Protein AF-A0A9W7DSR2-F1 (afdb_monomer)

Radius of gyration: 30.85 Å; Cα contacts (8 Å, |Δi|>4): 247; chains: 1; bounding box: 68×46×96 Å

Mean predicted aligned error: 13.19 Å

pLDDT: mean 77.99, std 15.64, range [21.14, 94.5]

Secondary structure (DSSP, 8-state):
--HHHHHHHHHHHS--HHHHHHHHHHHHHHHHHS-TTGGGHHHHTT----SSPPPHHHHHHHHHHHHHHHHHHHHHHHHHHHHHHTT----HHHHHHHH---HHHHHHHHHHHHHHHHHHHHHHHHHHHHHHHHH---BTTB-HHHHHHHHHHHHHHHHHH--GGG---HHHHHHHHHHHHHHH--TT-SSPPPHHHHHHHHHHHHHHHT--HHHHSS---HHHHHHHHT--HHHHHHHHHHHHHHH----TT--B--SSS-B-S----TTSPPHHHIIIIIIIHHHHHHHHHHTS-HHHHHHHHHHHTTTSSPP----

Nearest PDB structures (foldseek):
  4xln-assembly1_F  TM=7.124E-01  e=2.645E-08  Thermus aquaticus
  5tjg-assembly1_F  TM=6.411E-01  e=1.272E-08  Thermus aquaticus
  6cuu-assembly1_F  TM=6.855E-01  e=4.581E-08  Thermus thermophilus HB27
  5x22-assembly1_F  TM=7.062E-01  e=6.028E-08  Thermus thermophilus HB27
  4mq9-assembly1_F  TM=6.188E-01  e=1.394E-08  Thermus thermophilus HB8

Structure (mmCIF, N/CA/C/O backbone):
data_AF-A0A9W7DSR2-F1
#
_entry.id   AF-A0A9W7DSR2-F1
#
loop_
_atom_site.group_PDB
_atom_site.id
_atom_site.type_symbol
_atom_site.label_atom_id
_atom_site.label_alt_id
_atom_site.label_comp_id
_atom_site.label_asym_id
_atom_site.label_entity_id
_atom_site.label_seq_id
_atom_site.pdbx_PDB_ins_code
_atom_site.Cartn_x
_atom_site.Cartn_y
_atom_site.Cartn_z
_atom_site.occupancy
_atom_site.B_iso_or_equiv
_atom_site.auth_seq_id
_atom_site.auth_comp_id
_atom_site.auth_asym_id
_atom_site.auth_atom_id
_atom_site.pdbx_PDB_model_num
ATOM 1 N N . MET A 1 1 ? -6.570 22.956 9.444 1.00 29.86 1 MET A N 1
ATOM 2 C CA . MET A 1 1 ? -6.515 21.916 8.397 1.00 29.86 1 MET A CA 1
ATOM 3 C C . MET A 1 1 ? -7.384 20.770 8.861 1.00 29.86 1 MET A C 1
ATOM 5 O O . MET A 1 1 ? -7.188 20.285 9.969 1.00 29.86 1 MET A O 1
ATOM 9 N N . ASP A 1 2 ? -8.422 20.472 8.092 1.00 24.14 2 ASP A N 1
ATOM 10 C CA . ASP A 1 2 ? -9.523 19.607 8.500 1.00 24.14 2 ASP A CA 1
ATOM 11 C C . ASP A 1 2 ? -9.077 18.136 8.533 1.00 24.14 2 ASP A C 1
ATOM 13 O O . ASP A 1 2 ? -8.679 17.565 7.518 1.00 24.14 2 ASP A O 1
ATOM 17 N N . VAL A 1 3 ? -9.107 17.525 9.719 1.00 26.64 3 VAL A N 1
ATOM 18 C CA . VAL A 1 3 ? -8.660 16.138 9.955 1.00 26.64 3 VAL A CA 1
ATOM 19 C C . VAL A 1 3 ? -9.565 15.135 9.215 1.00 26.64 3 VAL A C 1
ATOM 21 O O . VAL A 1 3 ? -9.170 13.992 8.991 1.00 26.64 3 VAL A O 1
ATOM 24 N N . GLY A 1 4 ? -10.763 15.566 8.795 1.00 21.39 4 GLY A N 1
ATOM 25 C CA . GLY A 1 4 ? -11.693 14.776 7.986 1.00 21.39 4 GLY A CA 1
ATOM 26 C C . GLY A 1 4 ? -11.176 14.454 6.580 1.00 21.39 4 GLY A C 1
ATOM 27 O O . GLY A 1 4 ? -11.315 13.317 6.140 1.00 21.39 4 GLY A O 1
ATOM 28 N N . GLY A 1 5 ? -10.491 15.392 5.915 1.00 21.14 5 GLY A N 1
ATOM 29 C CA . GLY A 1 5 ? -9.991 15.188 4.546 1.00 21.14 5 GLY A CA 1
ATOM 30 C C . GLY A 1 5 ? -8.847 14.173 4.448 1.00 21.14 5 GLY A C 1
ATOM 31 O O . GLY A 1 5 ? -8.714 13.472 3.450 1.00 21.14 5 GLY A O 1
ATOM 32 N N . ILE A 1 6 ? -8.053 14.028 5.514 1.00 26.78 6 ILE A N 1
ATOM 33 C CA . ILE A 1 6 ? -6.960 13.043 5.586 1.00 26.78 6 ILE A CA 1
ATOM 34 C C . ILE A 1 6 ? -7.515 11.611 5.709 1.00 26.78 6 ILE A C 1
ATOM 36 O O . ILE A 1 6 ? -6.919 10.670 5.187 1.00 26.78 6 ILE A O 1
ATOM 40 N N . LEU A 1 7 ? -8.672 11.436 6.360 1.00 26.80 7 LEU A N 1
ATOM 41 C CA . LEU A 1 7 ? -9.332 10.134 6.517 1.00 26.80 7 LEU A CA 1
ATOM 42 C C . LEU A 1 7 ? -9.994 9.646 5.217 1.00 26.80 7 LEU A C 1
ATOM 44 O O . LEU A 1 7 ? -9.928 8.452 4.931 1.00 26.80 7 LEU A O 1
ATOM 48 N N . ASP A 1 8 ? -10.557 10.548 4.408 1.00 25.48 8 ASP A N 1
ATOM 49 C CA . ASP A 1 8 ? -11.157 10.189 3.112 1.00 25.48 8 ASP A CA 1
ATOM 50 C C . ASP A 1 8 ? -10.103 9.869 2.040 1.00 25.48 8 ASP A C 1
ATOM 52 O O . ASP A 1 8 ? -10.292 8.951 1.240 1.00 25.48 8 ASP A O 1
ATOM 56 N N . ILE A 1 9 ? -8.943 10.536 2.069 1.00 27.03 9 ILE A N 1
ATOM 57 C CA . ILE A 1 9 ? -7.810 10.188 1.195 1.00 27.03 9 ILE A CA 1
ATOM 58 C C . ILE A 1 9 ? -7.202 8.839 1.619 1.00 27.03 9 ILE A C 1
ATOM 60 O O . ILE A 1 9 ? -6.877 8.016 0.765 1.00 27.03 9 ILE A O 1
ATOM 64 N N . ALA A 1 10 ? -7.115 8.551 2.923 1.00 29.75 10 ALA A N 1
ATOM 65 C CA . ALA A 1 10 ? -6.603 7.270 3.416 1.00 29.75 10 ALA A CA 1
ATOM 66 C C . ALA A 1 10 ? -7.466 6.066 2.986 1.00 29.75 10 ALA A C 1
ATOM 68 O O . ALA A 1 10 ? -6.921 4.994 2.722 1.00 29.75 10 ALA A O 1
ATOM 69 N N . ASN A 1 11 ? -8.786 6.244 2.857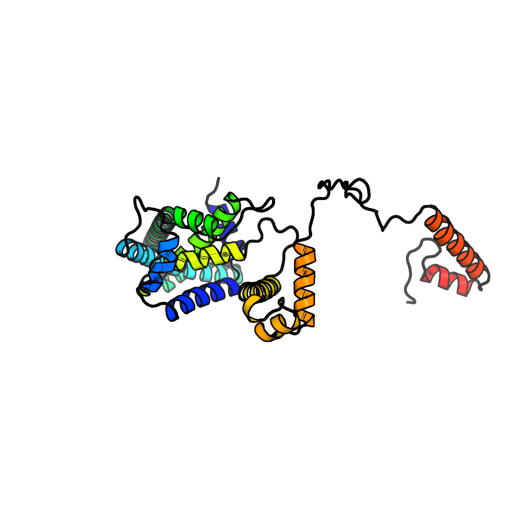 1.00 32.75 11 ASN A N 1
ATOM 70 C CA . ASN A 1 11 ? -9.685 5.192 2.379 1.00 32.75 11 ASN A CA 1
ATOM 71 C C . ASN A 1 11 ? -9.551 4.916 0.874 1.00 32.75 11 ASN A C 1
ATOM 73 O O . ASN A 1 11 ? -9.846 3.808 0.445 1.00 32.75 11 ASN A O 1
ATOM 77 N N . ASN A 1 12 ? -9.089 5.872 0.065 1.00 33.69 12 ASN A N 1
ATOM 78 C CA . ASN A 1 12 ? -9.075 5.717 -1.395 1.00 33.69 12 ASN A CA 1
ATOM 79 C C . ASN A 1 12 ? -7.717 5.260 -1.962 1.00 33.69 12 ASN A C 1
ATOM 81 O O . ASN A 1 12 ? -7.630 4.826 -3.107 1.00 33.69 12 ASN A O 1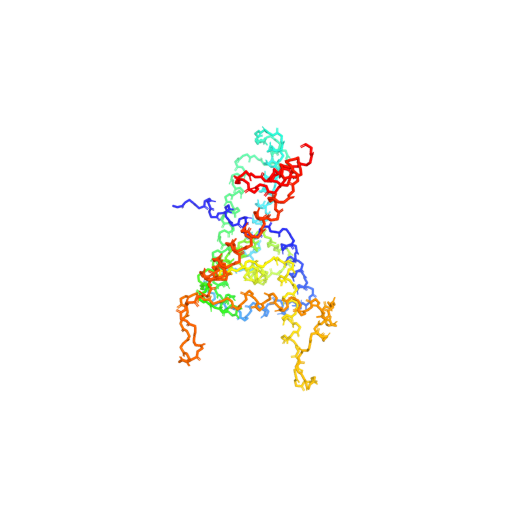
ATOM 85 N N . VAL A 1 13 ? -6.640 5.333 -1.172 1.00 38.00 13 VAL A N 1
ATOM 86 C CA . VAL A 1 13 ? -5.287 5.031 -1.673 1.00 38.00 13 VAL A CA 1
ATOM 87 C C . VAL A 1 13 ? -4.924 3.539 -1.538 1.00 38.00 13 VAL A C 1
ATOM 89 O O . VAL A 1 13 ? -4.136 3.053 -2.345 1.00 38.00 13 VAL A O 1
ATOM 92 N N . TYR A 1 14 ? -5.549 2.769 -0.628 1.00 47.97 14 TYR A N 1
ATOM 93 C CA . TYR A 1 14 ? -5.296 1.317 -0.477 1.00 47.97 14 TYR A CA 1
ATOM 94 C C . TYR A 1 14 ? -6.506 0.468 -0.028 1.00 47.97 14 TYR A C 1
ATOM 96 O O . TYR A 1 14 ? -6.328 -0.557 0.630 1.00 47.97 14 TYR A O 1
ATOM 104 N N . ALA A 1 15 ? -7.730 0.829 -0.420 1.00 49.47 15 ALA A N 1
ATOM 105 C CA . ALA A 1 15 ? -8.912 -0.030 -0.257 1.00 49.47 15 ALA A CA 1
ATOM 106 C C . ALA A 1 15 ? -9.120 -0.977 -1.453 1.00 49.47 15 ALA A C 1
ATOM 108 O O . ALA A 1 15 ? -10.225 -1.082 -1.974 1.00 49.47 15 ALA A O 1
ATOM 109 N N . ASP A 1 16 ? -8.066 -1.655 -1.922 1.00 56.81 16 ASP A N 1
ATOM 110 C CA . ASP A 1 16 ? -8.256 -2.793 -2.828 1.00 56.81 16 ASP A CA 1
ATOM 111 C C . ASP A 1 16 ? -8.586 -4.027 -1.966 1.00 56.81 16 ASP A C 1
ATOM 113 O O . ASP A 1 16 ? -7.697 -4.520 -1.256 1.00 56.81 16 ASP A O 1
ATOM 117 N N . PRO A 1 17 ? -9.832 -4.546 -1.998 1.00 64.94 17 PRO A N 1
ATOM 118 C CA . PRO A 1 17 ? -10.237 -5.678 -1.166 1.00 64.94 17 PRO A CA 1
ATOM 119 C C . PRO A 1 17 ? -9.369 -6.921 -1.396 1.00 64.94 17 PRO A C 1
ATOM 121 O O . PRO A 1 17 ? -9.214 -7.744 -0.495 1.00 64.94 17 PRO A O 1
ATOM 124 N N . VAL A 1 18 ? -8.765 -7.050 -2.584 1.00 63.50 18 VAL A N 1
ATOM 125 C CA . VAL A 1 18 ? -7.874 -8.162 -2.935 1.00 63.50 18 VAL A CA 1
ATOM 126 C C . VAL A 1 18 ? -6.547 -8.061 -2.186 1.00 63.50 18 VAL A C 1
ATOM 128 O O . VAL A 1 18 ? -6.032 -9.069 -1.696 1.00 63.50 18 VAL A O 1
ATOM 131 N N . VAL A 1 19 ? -5.988 -6.853 -2.066 1.00 64.56 19 VAL A N 1
ATOM 132 C CA . VAL A 1 19 ? -4.758 -6.613 -1.293 1.00 64.56 19 VAL A CA 1
ATOM 133 C C . VAL A 1 19 ? -5.028 -6.834 0.188 1.00 64.56 19 VAL A C 1
ATOM 135 O O . VAL A 1 19 ? -4.225 -7.468 0.870 1.00 64.56 19 VAL A O 1
ATOM 138 N N . GLU A 1 20 ? -6.173 -6.364 0.674 1.00 67.44 20 GLU A N 1
ATOM 139 C CA . GLU A 1 20 ? -6.574 -6.549 2.064 1.00 67.44 20 GLU A CA 1
ATOM 140 C C . GLU A 1 20 ? -6.719 -8.036 2.426 1.00 67.44 20 GLU A C 1
ATOM 142 O O . GLU A 1 20 ? -6.151 -8.487 3.425 1.00 67.44 20 GLU A O 1
ATOM 147 N N . ASP A 1 21 ? -7.405 -8.819 1.587 1.00 72.38 21 ASP A N 1
ATOM 148 C CA . ASP A 1 21 ? -7.559 -10.263 1.782 1.00 72.38 21 ASP A CA 1
ATOM 149 C C . ASP A 1 21 ? -6.211 -10.998 1.694 1.00 72.38 21 ASP A C 1
ATOM 151 O O . ASP A 1 21 ? -5.910 -11.868 2.513 1.00 72.38 21 ASP A O 1
ATOM 155 N N . LEU A 1 22 ? -5.334 -10.603 0.765 1.00 68.94 22 LEU A N 1
ATOM 156 C CA . LEU A 1 22 ? -3.984 -11.159 0.667 1.00 68.94 22 LEU A CA 1
ATOM 157 C C . LEU A 1 22 ? -3.163 -10.902 1.938 1.00 68.94 22 LEU A C 1
ATOM 159 O O . LEU A 1 22 ? -2.527 -11.825 2.451 1.00 68.94 22 LEU A O 1
ATOM 163 N N . LEU A 1 23 ? -3.163 -9.669 2.450 1.00 69.25 23 LEU A N 1
ATOM 164 C CA . LEU A 1 23 ? -2.426 -9.305 3.664 1.00 69.25 23 LEU A CA 1
ATOM 165 C C . LEU A 1 23 ? -2.990 -10.016 4.892 1.00 69.25 23 LEU A C 1
ATOM 167 O O . LEU A 1 23 ? -2.225 -10.505 5.728 1.00 69.25 23 LEU A O 1
ATOM 171 N N . ARG A 1 24 ? -4.315 -10.166 4.958 1.00 71.19 24 ARG A N 1
ATOM 172 C CA . ARG A 1 24 ? -4.984 -10.951 5.994 1.00 71.19 24 ARG A CA 1
ATOM 173 C C . ARG A 1 24 ? -4.552 -12.416 5.952 1.00 71.19 24 ARG A C 1
ATOM 175 O O . ARG A 1 24 ? -4.114 -12.946 6.973 1.00 71.19 24 ARG A O 1
ATOM 182 N N . ARG A 1 25 ? -4.568 -13.048 4.774 1.00 73.06 25 ARG A N 1
ATOM 183 C CA . ARG A 1 25 ? -4.087 -14.428 4.582 1.00 73.06 25 ARG A CA 1
ATOM 184 C C . ARG A 1 25 ? -2.605 -14.576 4.920 1.00 73.06 25 ARG A C 1
ATOM 186 O O . ARG A 1 25 ? -2.220 -15.580 5.509 1.00 73.06 25 ARG A O 1
ATOM 193 N N . GLN A 1 26 ? -1.766 -13.593 4.589 1.00 68.00 26 GLN A N 1
ATOM 194 C CA . GLN A 1 26 ? -0.341 -13.610 4.942 1.00 68.00 26 GLN A CA 1
ATOM 195 C C . GLN A 1 26 ? -0.118 -13.517 6.454 1.00 68.00 26 GLN A C 1
ATOM 197 O O . GLN A 1 26 ? 0.695 -14.269 6.995 1.00 68.00 26 GLN A O 1
ATOM 202 N N . ALA A 1 27 ? -0.854 -12.644 7.146 1.00 65.25 27 ALA A N 1
ATOM 203 C CA . ALA A 1 27 ? -0.807 -12.551 8.602 1.00 65.25 27 ALA A CA 1
ATOM 204 C C . ALA A 1 27 ? -1.279 -13.861 9.264 1.00 65.25 27 ALA A C 1
ATOM 206 O O . ALA A 1 27 ? -0.649 -14.353 10.200 1.00 65.25 27 ALA A O 1
ATOM 207 N N . GLU A 1 28 ? -2.338 -14.478 8.735 1.00 69.06 28 GLU A N 1
ATOM 208 C CA . GLU A 1 28 ? -2.869 -15.758 9.221 1.00 69.06 28 GLU A CA 1
ATOM 209 C C . GLU A 1 28 ? -1.973 -16.961 8.886 1.00 69.06 28 GLU A C 1
ATOM 211 O O . GLU A 1 28 ? -1.878 -17.900 9.675 1.00 69.06 28 GLU A O 1
ATOM 216 N N . SER A 1 29 ? -1.281 -16.949 7.746 1.00 68.12 29 SER A N 1
ATOM 217 C CA . SER A 1 29 ? -0.297 -17.979 7.393 1.00 68.12 29 SER A CA 1
ATOM 218 C C . SER A 1 29 ? 0.944 -17.885 8.271 1.00 68.12 29 SER A C 1
ATOM 220 O O . SER A 1 29 ? 1.446 -18.915 8.709 1.00 68.12 29 SER A O 1
ATOM 222 N N . ARG A 1 30 ? 1.427 -16.670 8.569 1.00 62.06 30 ARG A N 1
ATOM 223 C CA . ARG A 1 30 ? 2.517 -16.482 9.537 1.00 62.06 30 ARG A CA 1
ATOM 224 C C . ARG A 1 30 ? 2.132 -17.010 10.913 1.00 62.06 30 ARG A C 1
ATOM 226 O O . ARG A 1 30 ? 2.944 -17.667 11.542 1.00 62.06 30 ARG A O 1
ATOM 233 N N . ARG A 1 31 ? 0.878 -16.837 11.337 1.00 62.12 31 ARG A N 1
ATOM 234 C CA . ARG A 1 31 ? 0.372 -17.466 12.566 1.00 62.12 31 ARG A CA 1
ATOM 235 C C . ARG A 1 31 ? 0.486 -18.994 12.546 1.00 62.12 31 ARG A C 1
ATOM 237 O O . ARG A 1 31 ? 0.840 -19.569 13.562 1.00 62.12 31 ARG A O 1
ATOM 244 N N . ARG A 1 32 ? 0.151 -19.647 11.428 1.00 60.09 32 ARG A N 1
ATOM 245 C CA . ARG A 1 32 ? 0.212 -21.118 11.319 1.00 60.09 32 ARG A CA 1
ATOM 246 C C . ARG A 1 32 ? 1.637 -21.669 11.315 1.00 60.09 32 ARG A C 1
ATOM 248 O O . ARG A 1 32 ? 1.826 -22.806 11.726 1.00 60.09 32 ARG A O 1
ATOM 255 N N . ASN A 1 33 ? 2.601 -20.879 10.848 1.00 54.88 33 ASN A N 1
ATOM 256 C CA . ASN A 1 33 ? 3.966 -21.338 10.597 1.00 54.88 33 ASN A CA 1
ATOM 257 C C . ASN A 1 33 ? 4.981 -20.930 11.681 1.00 54.88 33 ASN A C 1
ATOM 259 O O . ASN A 1 33 ? 6.130 -21.337 11.574 1.00 54.88 33 ASN A O 1
ATOM 263 N N . LEU A 1 34 ? 4.601 -20.125 12.682 1.00 53.97 34 LEU A N 1
ATOM 264 C CA . LEU A 1 34 ? 5.472 -19.744 13.802 1.00 53.97 34 LEU A CA 1
ATOM 265 C C . LEU A 1 34 ? 4.938 -20.323 15.121 1.00 53.97 34 LEU A C 1
ATOM 267 O O . LEU A 1 34 ? 3.744 -20.214 15.405 1.00 53.97 34 LEU A O 1
ATOM 271 N N . SER A 1 35 ? 5.824 -20.898 15.939 1.00 46.91 35 SER A N 1
ATOM 272 C CA . SER A 1 35 ? 5.509 -21.278 17.326 1.00 46.91 35 SER A CA 1
ATOM 273 C C . SER A 1 35 ? 5.270 -20.036 18.209 1.00 46.91 35 SER A C 1
ATOM 275 O O . SER A 1 35 ? 5.711 -18.938 17.864 1.00 46.91 35 SER A O 1
ATOM 277 N N . GLU A 1 36 ? 4.569 -20.165 19.349 1.00 44.69 36 GLU A N 1
ATOM 278 C CA . GLU A 1 36 ? 4.238 -19.030 20.247 1.00 44.69 36 GLU A CA 1
ATOM 279 C C . GLU A 1 36 ? 5.453 -18.171 20.641 1.00 44.69 36 GLU A C 1
ATOM 281 O O . GLU A 1 36 ? 5.317 -16.954 20.742 1.00 44.69 36 GLU A O 1
ATOM 286 N N . GLY A 1 37 ? 6.642 -18.770 20.781 1.00 39.34 37 GLY A N 1
ATOM 287 C CA . GLY A 1 37 ? 7.891 -18.043 21.046 1.00 39.34 37 GLY A CA 1
ATOM 288 C C . GLY A 1 37 ? 8.503 -17.364 19.813 1.00 39.34 37 GLY A C 1
ATOM 289 O O . GLY A 1 37 ? 9.120 -16.309 19.930 1.00 39.34 37 GLY A O 1
ATOM 290 N N . GLU A 1 38 ? 8.304 -17.907 18.610 1.00 38.47 38 GLU A N 1
ATOM 291 C CA . GLU A 1 38 ? 8.801 -17.311 17.362 1.00 38.47 38 GLU A CA 1
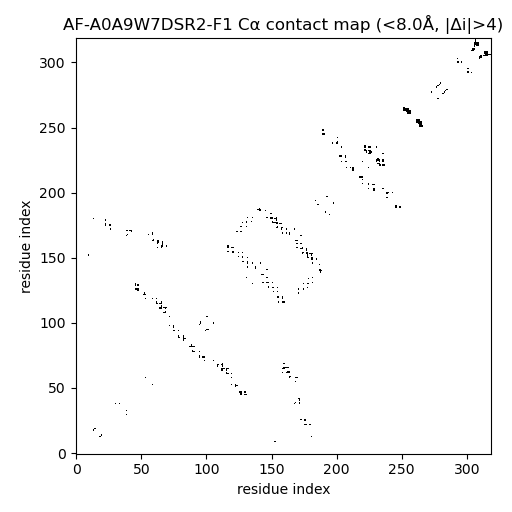ATOM 292 C C . GLU A 1 38 ? 7.898 -16.181 16.852 1.00 38.47 38 GLU A C 1
ATOM 294 O O . GLU A 1 38 ? 8.370 -15.255 16.189 1.00 38.47 38 GLU A O 1
ATOM 299 N N . LEU A 1 39 ? 6.611 -16.199 17.217 1.00 47.41 39 LEU A N 1
ATOM 300 C CA . LEU A 1 39 ? 5.655 -15.112 16.970 1.00 47.41 39 LEU A CA 1
ATOM 301 C C . LEU A 1 39 ? 6.095 -13.765 17.578 1.00 47.41 39 LEU A C 1
ATOM 303 O O . LEU A 1 39 ? 5.641 -12.705 17.131 1.00 47.41 39 LEU A O 1
ATOM 307 N N . GLU A 1 40 ? 7.012 -13.794 18.548 1.00 44.34 40 GLU A N 1
ATOM 308 C CA . GLU A 1 40 ? 7.640 -12.615 19.149 1.00 44.34 40 GLU A CA 1
ATOM 309 C C . GLU A 1 40 ? 8.950 -12.186 18.443 1.00 44.34 40 GLU A C 1
ATOM 311 O O . GLU A 1 40 ? 9.354 -11.024 18.545 1.00 44.34 40 GLU A O 1
ATOM 316 N N . LEU A 1 41 ? 9.591 -13.062 17.653 1.00 40.62 41 LEU A N 1
ATOM 317 C CA . LEU A 1 41 ? 10.958 -12.859 17.138 1.00 40.62 41 LEU A CA 1
ATOM 318 C C . LEU A 1 41 ? 11.077 -11.897 15.940 1.00 40.62 41 LEU A C 1
ATOM 320 O O . LEU A 1 41 ? 12.119 -11.263 15.778 1.00 40.62 41 LEU A O 1
ATOM 324 N N . ASP A 1 42 ? 10.035 -11.707 15.118 1.00 45.62 42 ASP A N 1
ATOM 325 C CA . ASP A 1 42 ? 10.050 -10.623 14.105 1.00 45.62 42 ASP A CA 1
ATOM 326 C C . ASP A 1 42 ? 9.700 -9.263 14.744 1.00 45.62 42 ASP A C 1
ATOM 328 O O . ASP A 1 42 ? 9.904 -8.223 14.132 1.00 45.62 42 ASP A O 1
ATOM 332 N N . GLY A 1 43 ? 9.198 -9.245 15.987 1.00 45.59 43 GLY A N 1
ATOM 333 C CA . GLY A 1 43 ? 9.003 -8.029 16.780 1.00 45.59 43 GLY A CA 1
ATOM 334 C C . GLY A 1 43 ? 10.270 -7.596 17.520 1.00 45.59 43 GLY A C 1
ATOM 335 O O . GLY A 1 43 ? 10.556 -6.400 17.568 1.00 45.59 43 GLY A O 1
ATOM 336 N N . SER A 1 44 ? 11.056 -8.552 18.032 1.00 45.38 44 SER A N 1
ATOM 337 C CA . SER A 1 44 ? 12.295 -8.289 18.784 1.00 45.38 44 SER A CA 1
ATOM 338 C C . SER A 1 44 ? 13.374 -7.597 17.943 1.00 45.38 44 SER A C 1
ATOM 340 O O . SER A 1 44 ? 14.010 -6.654 18.409 1.00 45.38 44 SER A O 1
ATOM 342 N N . LYS A 1 45 ? 13.511 -7.946 16.653 1.00 50.91 45 LYS A N 1
ATOM 343 C CA . LYS A 1 45 ? 14.400 -7.230 15.707 1.00 50.91 45 LYS A CA 1
ATOM 344 C C . LYS A 1 45 ? 14.038 -5.753 15.513 1.00 50.91 45 LYS A C 1
ATOM 346 O O . LYS A 1 45 ? 14.868 -4.967 15.059 1.00 50.91 45 LYS A O 1
ATOM 351 N N . PHE A 1 46 ? 12.800 -5.382 15.823 1.00 52.94 46 PHE A N 1
ATOM 352 C CA . PHE A 1 46 ? 12.255 -4.038 15.659 1.00 52.94 46 PHE A CA 1
ATOM 353 C C . PHE A 1 46 ? 11.851 -3.423 17.003 1.00 52.94 46 PHE A C 1
ATOM 355 O O . PHE A 1 46 ? 11.097 -2.445 17.021 1.00 52.94 46 PHE A O 1
ATOM 362 N N . GLU A 1 47 ? 12.336 -3.970 18.127 1.00 48.47 47 GLU A N 1
ATOM 363 C CA . GLU A 1 47 ? 12.066 -3.431 19.456 1.00 48.47 47 GLU A CA 1
ATOM 364 C C . GLU A 1 47 ? 12.670 -2.034 19.600 1.00 48.47 47 GLU A C 1
ATOM 366 O O . GLU A 1 47 ? 13.814 -1.818 19.996 1.00 48.47 47 GLU A O 1
ATOM 371 N N . VAL A 1 48 ? 11.847 -1.034 19.304 1.00 51.38 48 VAL A N 1
ATOM 372 C CA . VAL A 1 48 ? 12.079 0.325 19.764 1.00 51.38 48 VAL A CA 1
ATOM 373 C C . VAL A 1 48 ? 11.965 0.286 21.283 1.00 51.38 48 VAL A C 1
ATOM 375 O O . VAL A 1 48 ? 10.901 -0.041 21.805 1.00 51.38 48 VAL A O 1
ATOM 378 N N . ARG A 1 49 ? 13.055 0.603 21.989 1.00 47.66 49 ARG A N 1
ATOM 379 C CA . ARG A 1 49 ? 13.136 0.680 23.456 1.00 47.66 49 ARG A CA 1
ATOM 380 C C . ARG A 1 49 ? 11.959 1.516 23.991 1.00 47.66 49 ARG A C 1
ATOM 382 O O . ARG A 1 49 ? 11.966 2.744 23.913 1.00 47.66 49 ARG A O 1
ATOM 389 N N . ARG A 1 50 ? 10.899 0.842 24.454 1.00 53.00 50 ARG A N 1
ATOM 390 C CA . ARG A 1 50 ? 9.589 1.453 24.725 1.00 53.00 50 ARG A CA 1
ATOM 391 C C . ARG A 1 50 ? 9.639 2.257 26.022 1.00 53.00 50 ARG A C 1
ATOM 393 O O . ARG A 1 50 ? 9.593 1.680 27.102 1.00 53.00 50 ARG A O 1
ATOM 400 N N . ARG A 1 51 ? 9.644 3.589 25.950 1.00 45.75 51 ARG A N 1
ATOM 401 C CA . ARG A 1 51 ? 9.112 4.407 27.055 1.00 45.75 51 ARG A CA 1
ATOM 402 C C . ARG A 1 51 ? 7.609 4.578 26.815 1.00 45.75 51 ARG A C 1
ATOM 404 O O . ARG A 1 51 ? 7.227 5.244 25.863 1.00 45.75 51 ARG A O 1
ATOM 411 N N . GLY A 1 52 ? 6.770 3.945 27.641 1.00 58.00 52 GLY A N 1
ATOM 412 C CA . GLY A 1 52 ? 5.303 4.080 27.573 1.00 58.00 52 GLY A CA 1
ATOM 413 C C . GLY A 1 52 ? 4.574 3.133 26.604 1.00 58.00 52 GLY A C 1
ATOM 414 O O . GLY A 1 52 ? 3.506 3.480 26.100 1.00 58.00 52 GLY A O 1
AT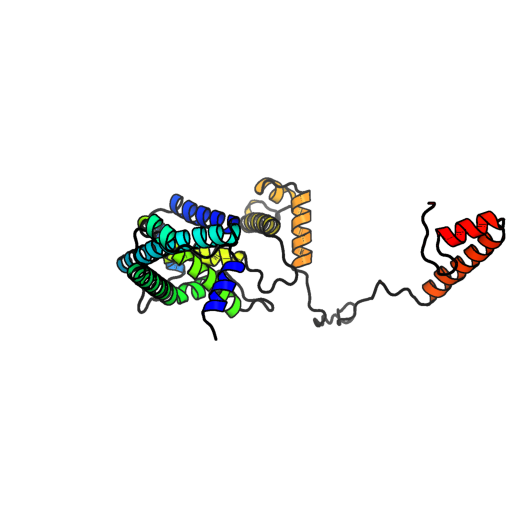OM 415 N N . GLY A 1 53 ? 5.143 1.956 26.318 1.00 64.88 53 GLY A N 1
ATOM 416 C CA . GLY A 1 53 ? 4.495 0.941 25.479 1.00 64.88 53 GLY A CA 1
ATOM 417 C C . GLY A 1 53 ? 3.190 0.414 26.086 1.00 64.88 53 GLY A C 1
ATOM 418 O O . GLY A 1 53 ? 3.086 0.271 27.300 1.00 64.88 53 GLY A O 1
ATOM 419 N N . VAL A 1 54 ? 2.208 0.115 25.233 1.00 73.62 54 VAL A N 1
ATOM 420 C CA . VAL A 1 54 ? 0.946 -0.532 25.633 1.00 73.62 54 VAL A CA 1
ATOM 421 C C . VAL A 1 54 ? 1.257 -1.938 26.165 1.00 73.62 54 VAL A C 1
ATOM 423 O O . VAL A 1 54 ? 2.019 -2.684 25.541 1.00 73.62 54 VAL A O 1
ATOM 426 N N . THR A 1 55 ? 0.714 -2.303 27.328 1.00 86.12 55 THR A N 1
ATOM 427 C CA . THR A 1 55 ? 0.819 -3.684 27.833 1.00 86.12 55 THR A CA 1
ATOM 428 C C . THR A 1 55 ? -0.080 -4.616 27.016 1.00 86.12 55 THR A C 1
ATOM 430 O O . THR A 1 55 ? -0.988 -4.158 26.327 1.00 86.12 55 THR A O 1
ATOM 433 N N . LYS A 1 56 ? 0.132 -5.937 27.085 1.00 84.62 56 LYS A N 1
ATOM 434 C CA . LYS A 1 56 ? -0.726 -6.899 26.366 1.00 84.62 56 LYS A CA 1
ATOM 435 C C . LYS A 1 56 ? -2.205 -6.749 26.760 1.00 84.62 56 LYS A C 1
ATOM 437 O O . LYS A 1 56 ? -3.068 -6.684 25.894 1.00 84.62 56 LYS A O 1
ATOM 442 N N . GLU A 1 57 ? -2.484 -6.583 28.050 1.00 87.69 57 GLU A N 1
ATOM 443 C CA . GLU A 1 57 ? -3.843 -6.361 28.565 1.00 87.69 57 GLU A CA 1
ATOM 444 C C . GLU A 1 57 ? -4.470 -5.060 28.043 1.00 87.69 57 GLU A C 1
ATOM 446 O O . GLU A 1 57 ? -5.655 -5.011 27.701 1.00 87.69 57 GLU A O 1
ATOM 451 N N . GLU A 1 58 ? -3.678 -3.988 27.952 1.00 90.06 58 GLU A N 1
ATOM 452 C CA . GLU A 1 58 ? -4.134 -2.731 27.366 1.00 90.06 58 GLU A CA 1
ATOM 453 C C . GLU A 1 58 ? -4.379 -2.860 25.853 1.00 90.06 58 GLU A C 1
ATOM 455 O O . GLU A 1 58 ? -5.368 -2.312 25.364 1.00 90.06 58 GLU A O 1
ATOM 460 N N . GLU A 1 59 ? -3.535 -3.595 25.116 1.00 90.44 59 GLU A N 1
ATOM 461 C CA . GLU A 1 59 ? -3.728 -3.892 23.686 1.00 90.44 59 GLU A CA 1
ATOM 462 C C . GLU A 1 59 ? -5.040 -4.654 23.471 1.00 90.44 59 GLU A C 1
ATOM 464 O O . GLU A 1 59 ? -5.805 -4.327 22.563 1.00 90.44 59 GLU A O 1
ATOM 469 N N . GLU A 1 60 ? -5.340 -5.628 24.331 1.00 90.94 60 GLU A N 1
ATOM 470 C CA . GLU A 1 60 ? -6.588 -6.385 24.276 1.00 90.94 60 GLU A CA 1
ATOM 471 C C . GLU A 1 60 ? -7.815 -5.517 24.563 1.00 90.94 60 GLU A C 1
ATOM 473 O O . GLU A 1 60 ? -8.818 -5.602 23.848 1.00 90.94 60 GLU A O 1
ATOM 478 N N . ARG A 1 61 ? -7.747 -4.651 25.583 1.00 93.25 61 ARG A N 1
ATOM 479 C CA . ARG A 1 61 ? -8.833 -3.716 25.910 1.00 93.25 61 ARG A CA 1
ATOM 480 C C . ARG A 1 61 ? -9.097 -2.746 24.759 1.00 93.25 61 ARG A C 1
ATOM 482 O O . ARG A 1 61 ? -10.239 -2.629 24.321 1.00 93.25 61 ARG A O 1
ATOM 489 N N . LEU A 1 62 ? -8.050 -2.086 24.256 1.00 93.50 62 LEU A N 1
ATOM 490 C CA . LEU A 1 62 ? -8.153 -1.145 23.137 1.00 93.50 62 LEU A CA 1
ATOM 491 C C . LEU A 1 62 ? -8.648 -1.849 21.869 1.00 93.50 62 LEU A C 1
ATOM 493 O O . LEU A 1 62 ? -9.522 -1.324 21.187 1.00 93.50 62 LEU A O 1
ATOM 497 N N . GLY A 1 63 ? -8.152 -3.057 21.587 1.00 92.69 63 GLY A N 1
ATOM 498 C CA . GLY A 1 63 ? -8.604 -3.873 20.463 1.00 92.69 63 GLY A CA 1
ATOM 499 C C . GLY A 1 63 ? -10.099 -4.190 20.533 1.00 92.69 63 GLY A C 1
ATOM 500 O O . GLY A 1 63 ? -10.799 -4.029 19.537 1.00 92.69 63 GLY A O 1
ATOM 501 N N . ARG A 1 64 ? -10.623 -4.563 21.711 1.00 92.56 64 ARG A N 1
ATOM 502 C CA . ARG A 1 64 ? -12.064 -4.823 21.900 1.00 92.56 64 ARG A CA 1
ATOM 503 C C . ARG A 1 64 ? -12.915 -3.579 21.634 1.00 92.56 64 ARG A C 1
ATOM 505 O O . ARG A 1 64 ? -13.900 -3.673 20.904 1.00 92.56 64 ARG A O 1
ATOM 512 N N . GLU A 1 65 ? -12.515 -2.422 22.165 1.00 93.69 65 GLU A N 1
ATOM 513 C CA . GLU A 1 65 ? -13.213 -1.148 21.925 1.00 93.69 65 GLU A CA 1
ATOM 514 C C . GLU A 1 65 ? -13.191 -0.744 20.443 1.00 93.69 65 GLU A C 1
ATOM 516 O O . GLU A 1 65 ? -14.184 -0.238 19.913 1.00 93.69 65 GLU A O 1
ATOM 521 N N . ILE A 1 66 ? -12.074 -0.993 19.752 1.00 93.94 66 ILE A N 1
ATOM 522 C CA . ILE A 1 66 ? -11.959 -0.729 18.317 1.00 93.94 66 ILE A CA 1
ATOM 523 C C . ILE A 1 66 ? -12.892 -1.654 17.530 1.00 93.94 66 ILE A C 1
ATOM 525 O O . ILE A 1 66 ? -13.651 -1.159 16.701 1.00 93.94 66 ILE A O 1
ATOM 529 N N . GLN A 1 67 ? -12.899 -2.960 17.814 1.00 92.62 67 GLN A N 1
ATOM 530 C CA . GLN A 1 67 ? -13.754 -3.929 17.118 1.00 92.62 67 GLN A CA 1
ATOM 531 C C . GLN A 1 67 ? -15.250 -3.641 17.303 1.00 92.62 67 GLN A C 1
ATOM 533 O O . GLN A 1 67 ? -16.024 -3.758 16.352 1.00 92.62 67 GLN A O 1
ATOM 538 N N . GLU A 1 68 ? -15.673 -3.226 18.499 1.00 90.75 68 GLU A N 1
ATOM 539 C CA . GLU A 1 68 ? -17.051 -2.778 18.733 1.00 90.75 68 GLU A CA 1
ATOM 540 C C . GLU A 1 68 ? -17.390 -1.561 17.857 1.00 90.75 68 GLU A C 1
ATOM 542 O O . GLU A 1 68 ? -18.409 -1.550 17.165 1.00 90.75 68 GLU A O 1
ATOM 547 N N . GLY A 1 69 ? -16.496 -0.570 17.812 1.00 90.75 69 GLY A N 1
ATOM 548 C CA . GLY A 1 69 ? -16.646 0.604 16.957 1.00 90.75 69 GLY A CA 1
ATOM 549 C C . GLY A 1 69 ? -16.698 0.285 15.465 1.00 90.75 69 GLY A C 1
ATOM 550 O O . GLY A 1 69 ? -17.538 0.836 14.757 1.00 90.75 69 GLY A O 1
ATOM 551 N N . VAL A 1 70 ? -15.844 -0.625 14.987 1.00 89.69 70 VAL A N 1
ATOM 552 C CA . VAL A 1 70 ? -15.815 -1.062 13.581 1.00 89.69 70 VAL A CA 1
ATOM 553 C C . VAL A 1 70 ? -17.140 -1.713 13.188 1.00 89.69 70 VAL A C 1
ATOM 555 O O . VAL A 1 70 ? -17.665 -1.394 12.126 1.00 89.69 70 VAL A O 1
ATOM 558 N N . LYS A 1 71 ? -17.738 -2.550 14.048 1.00 89.56 71 LYS A N 1
ATOM 559 C CA . LYS A 1 71 ? -19.067 -3.141 13.791 1.00 89.56 71 LYS A CA 1
ATOM 560 C C . LYS A 1 71 ? -20.141 -2.068 13.614 1.00 89.56 71 LYS A C 1
ATOM 562 O O . LYS A 1 71 ? -20.904 -2.121 12.655 1.00 89.56 71 LYS A O 1
ATOM 567 N N . VAL A 1 72 ? -20.168 -1.073 14.503 1.00 89.69 72 VAL A N 1
ATOM 568 C CA . VAL A 1 72 ? -21.127 0.045 14.438 1.00 89.69 72 VAL A CA 1
ATOM 569 C C . VAL A 1 72 ? -20.915 0.883 13.171 1.00 89.69 72 VAL A C 1
ATOM 571 O O . VAL A 1 72 ? -21.881 1.242 12.501 1.00 89.69 72 VAL A O 1
ATOM 574 N N . MET A 1 73 ? -19.660 1.175 12.817 1.00 87.94 73 MET A N 1
ATOM 575 C CA . MET A 1 73 ? -19.320 1.926 11.604 1.00 87.94 73 MET A CA 1
ATOM 576 C C . MET A 1 73 ? -19.657 1.152 10.326 1.00 87.94 73 MET A C 1
ATOM 578 O O . MET A 1 73 ? -20.124 1.762 9.372 1.00 87.94 73 MET A O 1
ATOM 582 N N . LYS A 1 74 ? -19.488 -0.174 10.319 1.00 88.56 74 LYS A N 1
ATOM 583 C CA . LYS A 1 74 ? -19.824 -1.025 9.173 1.00 88.56 74 LYS A CA 1
ATOM 584 C C . LYS A 1 74 ? -21.325 -1.031 8.888 1.00 88.56 74 LYS A C 1
ATOM 586 O O . LYS A 1 74 ? -21.720 -0.816 7.750 1.00 88.56 74 LYS A O 1
ATOM 591 N N . VAL A 1 75 ? -22.154 -1.185 9.924 1.00 88.12 75 VAL A N 1
ATOM 592 C CA . VAL A 1 75 ? -23.619 -1.079 9.785 1.00 88.12 75 VAL A CA 1
ATOM 593 C C . VAL A 1 75 ? -24.014 0.301 9.254 1.00 88.12 75 VAL A C 1
ATOM 595 O O . VAL A 1 75 ? -24.926 0.415 8.440 1.00 88.12 75 VAL A O 1
ATOM 598 N N . LYS A 1 76 ? -23.309 1.357 9.685 1.00 87.25 76 LYS A N 1
ATOM 599 C CA . LYS A 1 76 ? -23.542 2.713 9.177 1.00 87.25 76 LYS A CA 1
ATOM 600 C C . LYS A 1 76 ? -23.222 2.801 7.685 1.00 87.25 76 LYS A C 1
ATOM 602 O O . LYS A 1 76 ? -24.031 3.319 6.933 1.00 87.25 76 LYS A O 1
ATOM 607 N N . GLU A 1 77 ? -22.069 2.284 7.274 1.00 86.81 77 GLU A N 1
ATOM 608 C CA . GLU A 1 77 ? -21.624 2.301 5.881 1.00 86.81 77 GLU A CA 1
ATOM 609 C C . GLU A 1 77 ? -22.559 1.501 4.959 1.00 86.81 77 GLU A C 1
ATOM 611 O O . GLU A 1 77 ? -22.849 1.938 3.849 1.00 86.81 77 GLU A O 1
ATOM 616 N N . GLU A 1 78 ? -23.060 0.349 5.414 1.00 88.19 78 GLU A N 1
ATOM 617 C CA . GLU A 1 78 ? -24.054 -0.453 4.686 1.00 88.19 78 GLU A CA 1
ATOM 618 C C . GLU A 1 78 ? -25.354 0.335 4.473 1.00 88.19 78 GLU A C 1
ATOM 620 O O . GLU A 1 78 ? -25.847 0.417 3.350 1.00 88.19 78 GLU A O 1
ATOM 625 N N . LEU A 1 79 ? -25.853 1.001 5.516 1.00 86.25 79 LEU A N 1
ATOM 626 C CA . LEU A 1 79 ? -27.056 1.830 5.424 1.00 86.25 79 LEU A CA 1
ATOM 627 C C . LEU A 1 79 ? -26.858 3.094 4.583 1.00 86.25 79 LEU A C 1
ATOM 629 O O . LEU A 1 79 ? -27.759 3.476 3.842 1.00 86.25 79 LEU A O 1
ATOM 633 N N . ASP A 1 80 ? -25.685 3.727 4.653 1.00 84.94 80 ASP A N 1
ATOM 634 C CA . ASP A 1 80 ? -25.337 4.858 3.787 1.00 84.94 80 ASP A CA 1
ATOM 635 C C . ASP A 1 80 ? -25.343 4.424 2.303 1.00 84.94 80 ASP A C 1
ATOM 637 O O . ASP A 1 80 ? -25.848 5.153 1.450 1.00 84.94 80 ASP A O 1
ATOM 641 N N . LYS A 1 81 ? -24.853 3.214 1.984 1.00 86.94 81 LYS A N 1
ATOM 642 C CA . LYS A 1 81 ? -24.895 2.648 0.620 1.00 86.94 81 LYS A CA 1
ATOM 643 C C . LYS A 1 81 ? -26.317 2.319 0.165 1.00 86.94 81 LYS A C 1
ATOM 645 O O . LYS A 1 81 ? -26.664 2.629 -0.972 1.00 86.94 81 LYS A O 1
ATOM 650 N N . GLU A 1 82 ? -27.130 1.714 1.031 1.00 87.75 82 GLU A N 1
ATOM 651 C CA . GLU A 1 82 ? -28.544 1.422 0.753 1.00 87.75 82 GLU A CA 1
ATOM 652 C C . GLU A 1 82 ? -29.336 2.715 0.496 1.00 87.75 82 GLU A C 1
ATOM 654 O O . GLU A 1 82 ? -30.069 2.812 -0.489 1.00 87.75 82 GLU A O 1
ATOM 659 N N . ALA A 1 83 ? -29.126 3.744 1.324 1.00 87.44 83 ALA A N 1
ATOM 660 C CA . ALA A 1 83 ? -29.755 5.050 1.157 1.00 87.44 83 ALA A CA 1
ATOM 661 C C . ALA A 1 83 ? -29.322 5.734 -0.148 1.00 87.44 83 ALA A C 1
ATOM 663 O O . ALA A 1 83 ? -30.167 6.260 -0.873 1.00 87.44 83 ALA A O 1
ATOM 664 N N . LEU A 1 84 ? -28.026 5.680 -0.483 1.00 85.50 84 LEU A N 1
ATOM 665 C CA . LEU A 1 84 ? -27.501 6.234 -1.731 1.00 85.50 84 LEU A CA 1
ATOM 666 C C . LEU A 1 84 ? -28.089 5.524 -2.961 1.00 85.50 84 LEU A C 1
ATOM 668 O O . LEU A 1 84 ? -28.472 6.191 -3.919 1.00 85.50 84 LEU A O 1
ATOM 672 N N . ALA A 1 85 ? -28.207 4.193 -2.924 1.00 86.94 85 ALA A N 1
ATOM 673 C CA . ALA A 1 85 ? -28.808 3.403 -4.000 1.00 86.94 85 ALA A CA 1
ATOM 674 C C . ALA A 1 85 ? -30.306 3.699 -4.185 1.00 86.94 85 ALA A C 1
ATOM 676 O O . ALA A 1 85 ? -30.802 3.700 -5.310 1.00 86.94 85 ALA A O 1
ATOM 677 N N . ALA A 1 86 ? -31.016 3.990 -3.093 1.00 86.38 86 ALA A N 1
ATOM 678 C CA . ALA A 1 86 ? -32.423 4.377 -3.112 1.00 86.38 86 ALA A CA 1
ATOM 679 C C . ALA A 1 86 ? -32.654 5.871 -3.430 1.00 86.38 86 ALA A C 1
ATOM 681 O O . ALA A 1 86 ? -33.805 6.300 -3.505 1.00 86.38 86 ALA A O 1
ATOM 682 N N . GLY A 1 87 ? -31.594 6.681 -3.583 1.00 83.62 87 GLY A N 1
ATOM 683 C CA . GLY A 1 87 ? -31.698 8.139 -3.737 1.00 83.62 87 GLY A CA 1
ATOM 684 C C . GLY A 1 87 ? -32.299 8.848 -2.513 1.00 83.62 87 GLY A C 1
ATOM 685 O O . GLY A 1 87 ? -32.837 9.948 -2.636 1.00 83.62 87 GLY A O 1
ATOM 686 N N . GLY A 1 88 ? -32.256 8.200 -1.347 1.00 81.44 88 GLY A N 1
ATOM 687 C CA . GLY A 1 88 ? -32.899 8.635 -0.110 1.00 81.44 88 GLY A CA 1
ATOM 688 C C . GLY A 1 88 ? -31.935 9.233 0.917 1.00 81.44 88 GLY A C 1
ATOM 689 O O . GLY A 1 88 ? -30.730 9.351 0.702 1.00 81.44 88 GLY A O 1
ATOM 690 N N . GLN A 1 89 ? -32.484 9.616 2.073 1.00 80.88 89 GLN A N 1
ATOM 691 C CA . GLN A 1 89 ? -31.708 10.034 3.245 1.00 80.88 89 GLN A CA 1
ATOM 692 C C . GLN A 1 89 ? -31.455 8.853 4.188 1.00 80.88 89 GLN A C 1
ATOM 694 O O . GLN A 1 89 ? -32.212 7.886 4.210 1.00 80.88 89 GLN A O 1
ATOM 699 N N . PHE A 1 90 ? -30.402 8.956 5.001 1.00 82.81 90 PHE A N 1
ATOM 700 C CA . PHE A 1 90 ? -30.050 7.946 5.998 1.00 82.81 90 PHE A CA 1
ATOM 701 C C . PHE A 1 90 ? -31.163 7.740 7.038 1.00 82.81 90 PHE A C 1
ATOM 703 O O . PHE A 1 90 ? -31.536 8.675 7.757 1.00 82.81 90 PHE A O 1
ATOM 710 N N . ASP A 1 91 ? -31.639 6.500 7.167 1.00 84.50 91 ASP A N 1
ATOM 711 C CA . ASP A 1 91 ? -32.692 6.140 8.112 1.00 84.50 91 ASP A CA 1
ATOM 712 C C . ASP A 1 91 ? -32.131 5.749 9.492 1.00 84.50 91 ASP A C 1
ATOM 714 O O . ASP A 1 91 ? -31.537 4.688 9.710 1.00 84.50 91 ASP A O 1
ATOM 718 N N . TRP A 1 92 ? -32.362 6.623 10.474 1.00 82.62 92 TRP A N 1
ATOM 719 C CA . TRP A 1 92 ? -31.962 6.400 11.865 1.00 82.62 92 TRP A CA 1
ATOM 720 C C . TRP A 1 92 ? -32.783 5.324 12.581 1.00 82.62 92 TRP A C 1
ATOM 722 O O . TRP A 1 92 ? -32.317 4.789 13.593 1.00 82.62 92 TRP A O 1
ATOM 732 N N . SER A 1 93 ? -33.999 5.035 12.115 1.00 84.62 93 SER A N 1
ATOM 733 C CA . SER A 1 93 ? -34.867 4.024 12.716 1.00 84.62 93 SER A CA 1
ATOM 734 C C . SER A 1 93 ? -34.354 2.618 12.403 1.00 84.62 93 SER A C 1
ATOM 736 O O . SER A 1 93 ? -34.152 1.826 13.326 1.00 84.62 93 SER A O 1
ATOM 738 N N . GLU A 1 94 ? -33.987 2.377 11.146 1.00 83.69 94 GLU A N 1
ATOM 739 C CA . GLU A 1 94 ? -33.352 1.143 10.685 1.00 83.69 94 GLU A CA 1
ATOM 740 C C . GLU A 1 94 ? -31.966 0.945 11.320 1.00 83.69 94 GLU A C 1
ATOM 742 O O . GLU A 1 94 ? -31.645 -0.136 11.819 1.00 83.69 94 GLU A O 1
ATOM 747 N N . PHE A 1 95 ? -31.163 2.010 11.439 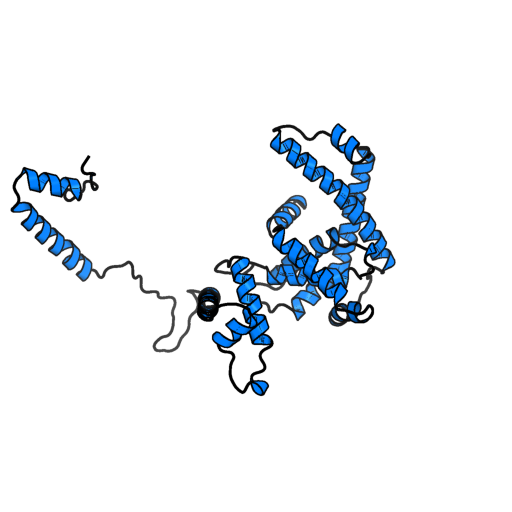1.00 85.38 95 PHE A N 1
ATOM 748 C CA . PHE A 1 95 ? -29.883 1.934 12.154 1.00 85.38 95 PHE A CA 1
ATOM 749 C C . PHE A 1 95 ? -30.057 1.484 13.614 1.00 85.38 95 PHE A C 1
ATOM 751 O O . PHE A 1 95 ? -29.293 0.657 14.128 1.00 85.38 95 PHE A O 1
ATOM 758 N N . LYS A 1 96 ? -31.072 2.022 14.303 1.00 87.69 96 LYS A N 1
ATOM 759 C CA . LYS A 1 96 ? -31.413 1.624 15.674 1.00 87.69 96 LYS A CA 1
ATOM 760 C C . LYS A 1 96 ? -31.910 0.178 15.726 1.00 87.69 96 LYS A C 1
ATOM 762 O O . LYS A 1 96 ? -31.566 -0.512 16.681 1.00 87.69 96 LYS A O 1
ATOM 767 N N . ALA A 1 97 ? -32.668 -0.283 14.733 1.00 86.75 97 ALA A N 1
ATOM 768 C CA . ALA A 1 97 ? -33.131 -1.668 14.650 1.00 86.75 97 ALA A CA 1
ATOM 769 C C . ALA A 1 97 ? -31.959 -2.654 14.496 1.00 86.75 97 ALA A C 1
ATOM 771 O O . ALA A 1 97 ? -31.884 -3.628 15.242 1.00 86.75 97 ALA A O 1
ATOM 772 N N . ARG A 1 98 ? -30.991 -2.360 13.614 1.00 86.38 98 ARG A N 1
ATOM 773 C CA . ARG A 1 98 ? -29.819 -3.226 13.375 1.00 86.38 98 ARG A CA 1
ATOM 774 C C . ARG A 1 98 ? -28.817 -3.242 14.531 1.00 86.38 98 ARG A C 1
ATOM 776 O O . ARG A 1 98 ? -28.222 -4.275 14.819 1.00 86.38 98 ARG A O 1
ATOM 783 N N . THR A 1 99 ? -28.596 -2.101 15.186 1.00 85.38 99 THR A N 1
ATOM 784 C CA . THR A 1 99 ? -27.586 -1.986 16.260 1.00 85.38 99 THR A CA 1
ATOM 785 C C . THR A 1 99 ? -28.153 -2.144 17.670 1.00 85.38 99 THR A C 1
ATOM 787 O O . THR A 1 99 ? -27.393 -2.368 18.609 1.00 85.38 99 THR A O 1
ATOM 790 N N . GLY A 1 100 ? -29.462 -1.962 17.856 1.00 86.62 100 GLY A N 1
ATOM 791 C CA . GLY A 1 100 ? -30.096 -1.846 19.173 1.00 86.62 100 GLY A CA 1
ATOM 792 C C . GLY A 1 100 ? -29.687 -0.590 19.958 1.00 86.62 100 GLY A C 1
ATOM 793 O O . GLY A 1 100 ? -30.048 -0.445 21.126 1.00 86.62 100 GLY A O 1
ATOM 794 N N . MET A 1 101 ? -28.919 0.331 19.361 1.00 84.50 101 MET A N 1
ATOM 795 C CA . MET A 1 101 ? -28.320 1.465 20.067 1.00 84.50 101 MET A CA 1
ATOM 796 C C . MET A 1 101 ? -29.104 2.762 19.863 1.00 84.50 101 MET A C 1
ATOM 798 O O . MET A 1 101 ? -29.494 3.125 18.758 1.00 84.50 101 MET A O 1
ATOM 802 N N . ASN A 1 102 ? -29.275 3.529 20.943 1.00 86.56 102 ASN A N 1
ATOM 803 C CA . ASN A 1 102 ? -29.825 4.881 20.858 1.00 86.56 102 ASN A CA 1
ATOM 804 C C . ASN A 1 102 ? -28.763 5.891 20.372 1.00 86.56 102 ASN A C 1
ATOM 806 O O . ASN A 1 102 ? -27.562 5.671 20.537 1.00 86.56 102 ASN A O 1
ATOM 810 N N . ARG A 1 103 ? -29.182 7.056 19.860 1.00 81.94 103 ARG A N 1
ATOM 811 C CA . ARG A 1 103 ? -28.292 8.095 19.295 1.00 81.94 103 ARG A CA 1
ATOM 812 C C . ARG A 1 103 ? -27.185 8.546 20.257 1.00 81.94 103 ARG A C 1
ATOM 814 O O . ARG A 1 103 ? -26.038 8.732 19.853 1.00 81.94 103 ARG A O 1
ATOM 821 N N . SER A 1 104 ? -27.510 8.668 21.546 1.00 85.19 104 SER A N 1
ATOM 822 C CA . SER A 1 104 ? -26.537 8.985 22.605 1.00 85.19 104 SER A CA 1
ATOM 823 C C . SER A 1 104 ? -25.496 7.871 22.790 1.00 85.19 104 SER A C 1
ATOM 825 O O . SER A 1 104 ? -24.300 8.148 22.902 1.00 85.19 104 SER A O 1
ATOM 827 N N . SER A 1 105 ? -25.929 6.609 22.753 1.00 86.69 105 SER A N 1
ATOM 828 C CA . SER A 1 105 ? -25.052 5.438 22.859 1.00 86.69 105 SER A CA 1
ATOM 829 C C . SER A 1 105 ? -24.116 5.325 21.656 1.00 86.69 105 SER A C 1
ATOM 831 O O . SER A 1 105 ? -22.924 5.110 21.847 1.00 86.69 105 SER A O 1
ATOM 833 N N . ILE A 1 106 ? -24.612 5.590 20.443 1.00 86.00 106 ILE A N 1
ATOM 834 C CA . ILE A 1 106 ? -23.803 5.611 19.213 1.00 86.00 106 ILE A CA 1
ATOM 835 C C . ILE A 1 106 ? -22.711 6.675 19.312 1.00 86.00 106 ILE A C 1
ATOM 837 O O . ILE A 1 106 ? -21.540 6.394 19.068 1.00 86.00 106 ILE A O 1
ATOM 841 N N . ARG A 1 107 ? -23.061 7.898 19.737 1.00 87.25 107 ARG A N 1
ATOM 842 C CA . ARG A 1 107 ? -22.072 8.970 19.920 1.00 87.25 107 ARG A CA 1
ATOM 843 C C . ARG A 1 107 ? -20.987 8.561 20.919 1.00 87.25 107 ARG A C 1
ATOM 845 O O . ARG A 1 107 ? -19.808 8.806 20.671 1.00 87.25 107 ARG A O 1
ATOM 852 N N . LYS A 1 108 ? -21.365 7.921 22.032 1.00 89.25 108 LYS A N 1
ATOM 853 C CA . LYS A 1 108 ? -20.409 7.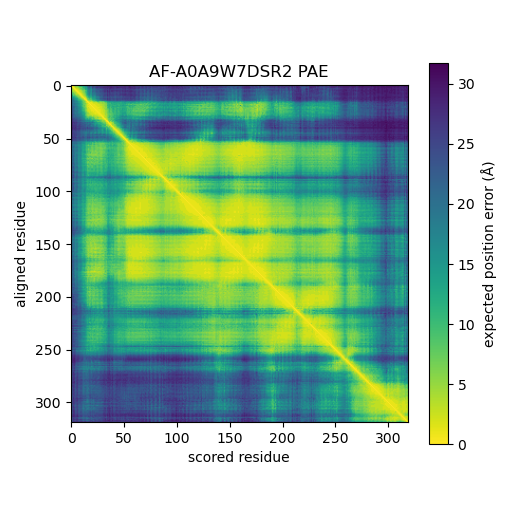393 23.020 1.00 89.25 108 LYS A CA 1
ATOM 854 C C . LYS A 1 108 ? -19.525 6.293 22.423 1.00 89.25 108 LYS A C 1
ATOM 856 O O . LYS A 1 108 ? -18.314 6.356 22.618 1.00 89.25 108 LYS A O 1
ATOM 861 N N . ALA A 1 109 ? -20.094 5.350 21.674 1.00 89.12 109 ALA A N 1
ATOM 862 C CA . ALA A 1 109 ? -19.359 4.271 21.012 1.00 89.12 109 ALA A CA 1
ATOM 863 C C . ALA A 1 109 ? -18.340 4.814 19.997 1.00 89.12 109 ALA A C 1
ATOM 865 O O . ALA A 1 109 ? -17.164 4.468 20.061 1.00 89.12 109 ALA A O 1
ATOM 866 N N . VAL A 1 110 ? -18.741 5.760 19.141 1.00 89.69 110 VAL A N 1
ATOM 867 C CA . VAL A 1 110 ? -17.845 6.404 18.164 1.00 89.69 110 VAL A CA 1
ATOM 868 C C . VAL A 1 110 ? -16.722 7.182 18.856 1.00 89.69 110 VAL A C 1
ATOM 870 O O . VAL A 1 110 ? -15.574 7.136 18.415 1.00 89.69 110 VAL A O 1
ATOM 873 N N . MET A 1 111 ? -17.011 7.885 19.958 1.00 90.81 111 MET A N 1
ATOM 874 C CA . MET A 1 111 ? -15.970 8.574 20.730 1.00 90.81 111 MET A CA 1
ATOM 875 C C . MET A 1 111 ? -14.979 7.597 21.373 1.00 90.81 111 MET A C 1
ATOM 877 O O . MET A 1 111 ? -13.778 7.868 21.342 1.00 90.81 111 MET A O 1
ATOM 881 N N . ARG A 1 112 ? -15.457 6.474 21.932 1.00 92.50 112 ARG A N 1
ATOM 882 C CA . ARG A 1 112 ? -14.593 5.412 22.477 1.00 92.50 112 ARG A CA 1
ATOM 883 C C . ARG A 1 112 ? -13.716 4.811 21.387 1.00 92.50 112 ARG A C 1
ATOM 885 O O . ARG A 1 112 ? -12.503 4.843 21.531 1.00 92.50 112 ARG A O 1
ATOM 892 N N . TYR A 1 113 ? -14.306 4.416 20.260 1.00 92.88 113 TYR A N 1
ATOM 893 C CA . TYR A 1 113 ? -13.590 3.926 19.081 1.00 92.88 113 TYR A CA 1
ATOM 894 C C . TYR A 1 113 ? -12.471 4.878 18.641 1.00 92.88 113 TYR A C 1
ATOM 896 O O . TYR A 1 113 ? -11.319 4.469 18.520 1.00 92.88 113 TYR A O 1
ATOM 904 N N . ARG A 1 114 ? -12.779 6.171 18.462 1.00 92.69 114 ARG A N 1
ATOM 905 C CA . ARG A 1 114 ? -11.787 7.172 18.037 1.00 92.69 114 ARG A CA 1
ATOM 906 C C . ARG A 1 114 ? -10.653 7.319 19.045 1.00 92.69 114 ARG A C 1
ATOM 908 O O . ARG A 1 114 ? -9.496 7.388 18.640 1.00 92.69 114 ARG A O 1
ATOM 915 N N . ARG A 1 115 ? -10.968 7.362 20.344 1.00 94.50 115 ARG A N 1
ATOM 916 C CA . ARG A 1 115 ? -9.954 7.441 21.405 1.00 94.50 115 ARG A CA 1
ATOM 917 C C . ARG A 1 115 ? -9.091 6.187 21.432 1.00 94.50 115 ARG A C 1
ATOM 919 O O . ARG A 1 115 ? -7.876 6.317 21.382 1.00 94.50 115 ARG A O 1
ATOM 926 N N . ALA A 1 116 ? -9.704 5.006 21.437 1.00 94.00 116 ALA A N 1
ATOM 927 C CA . ALA A 1 116 ? -9.000 3.733 21.482 1.00 94.00 116 ALA A CA 1
ATOM 928 C C . ALA A 1 116 ? -8.067 3.559 20.279 1.00 94.00 116 ALA A C 1
ATOM 930 O O . ALA A 1 116 ? -6.882 3.273 20.451 1.00 94.00 116 ALA A O 1
ATOM 931 N N . LYS A 1 117 ? -8.572 3.836 19.070 1.00 93.00 117 LYS A N 1
ATOM 932 C CA . LYS A 1 117 ? -7.791 3.817 17.829 1.00 93.00 117 LYS A CA 1
ATOM 933 C C . LYS A 1 117 ? -6.631 4.807 17.887 1.00 93.00 117 LYS A C 1
ATOM 935 O O . LYS A 1 117 ? -5.499 4.424 17.610 1.00 93.00 117 LYS A O 1
ATOM 940 N N . ASN A 1 118 ? -6.883 6.052 18.297 1.00 93.25 118 ASN A N 1
ATOM 941 C CA . ASN A 1 118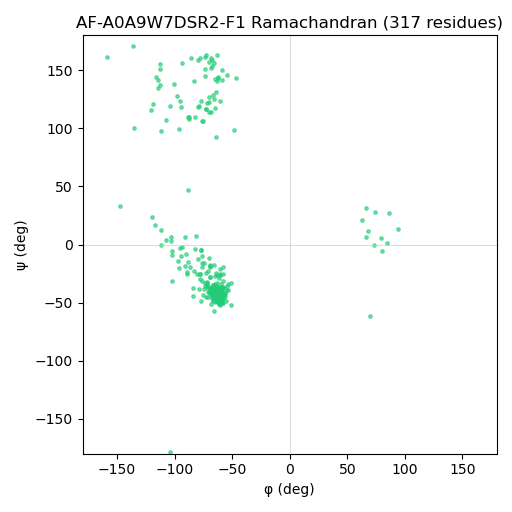 ? -5.834 7.065 18.398 1.00 93.25 118 ASN A CA 1
ATOM 942 C C . ASN A 1 118 ? -4.750 6.662 19.410 1.00 93.25 118 ASN A C 1
ATOM 944 O O . ASN A 1 118 ? -3.562 6.763 19.117 1.00 93.25 118 ASN A O 1
ATOM 948 N N . THR A 1 119 ? -5.139 6.152 20.581 1.00 92.88 119 THR A N 1
ATOM 949 C CA . THR A 1 119 ? -4.195 5.689 21.605 1.00 92.88 119 THR A CA 1
ATOM 950 C C . THR A 1 119 ? -3.361 4.511 21.110 1.00 92.88 119 THR A C 1
ATOM 952 O O . THR A 1 119 ? -2.140 4.533 21.273 1.00 92.88 119 THR A O 1
ATOM 955 N N . LEU A 1 120 ? -3.991 3.511 20.483 1.00 92.19 120 LEU A N 1
ATOM 956 C CA . LEU A 1 120 ? -3.293 2.336 19.966 1.00 92.19 120 LEU A CA 1
ATOM 957 C C . LEU A 1 120 ? -2.312 2.715 18.848 1.00 92.19 120 LEU A C 1
ATOM 959 O O . LEU A 1 120 ? -1.162 2.286 18.878 1.00 92.19 120 LEU A O 1
ATOM 963 N N . VAL A 1 121 ? -2.729 3.559 17.902 1.00 92.38 121 VAL A N 1
ATOM 964 C CA . VAL A 1 121 ? -1.886 3.995 16.778 1.00 92.38 121 VAL A CA 1
ATOM 965 C C . VAL A 1 121 ? -0.745 4.888 17.259 1.00 92.38 121 VAL A C 1
ATOM 967 O O . VAL A 1 121 ? 0.411 4.584 16.981 1.00 92.38 121 VAL A O 1
ATOM 970 N N . THR A 1 122 ? -1.031 5.936 18.039 1.00 90.94 122 THR A N 1
ATOM 971 C CA . THR A 1 122 ? -0.015 6.914 18.476 1.00 90.94 122 THR A CA 1
ATOM 972 C C . THR A 1 122 ? 1.105 6.250 19.274 1.00 90.94 122 THR A C 1
ATOM 974 O O . THR A 1 122 ? 2.280 6.531 19.047 1.00 90.94 122 THR A O 1
ATOM 977 N N . ARG A 1 123 ? 0.766 5.309 20.166 1.00 89.88 123 ARG A N 1
ATOM 978 C CA . ARG A 1 123 ? 1.768 4.569 20.952 1.00 89.88 123 ARG A CA 1
ATOM 979 C C . ARG A 1 123 ? 2.608 3.600 20.112 1.00 89.88 123 ARG A C 1
ATOM 981 O O . ARG A 1 123 ? 3.685 3.208 20.552 1.00 89.88 123 ARG A O 1
ATOM 988 N N . ASN A 1 124 ? 2.145 3.233 18.917 1.00 89.50 124 ASN A N 1
ATOM 989 C CA . ASN A 1 124 ? 2.839 2.329 18.000 1.00 89.50 124 ASN A CA 1
ATOM 990 C C . ASN A 1 124 ? 3.437 3.036 16.769 1.00 89.50 124 ASN A C 1
ATOM 992 O O . ASN A 1 124 ? 4.050 2.371 15.942 1.00 89.50 124 ASN A O 1
ATOM 996 N N . LEU A 1 125 ? 3.3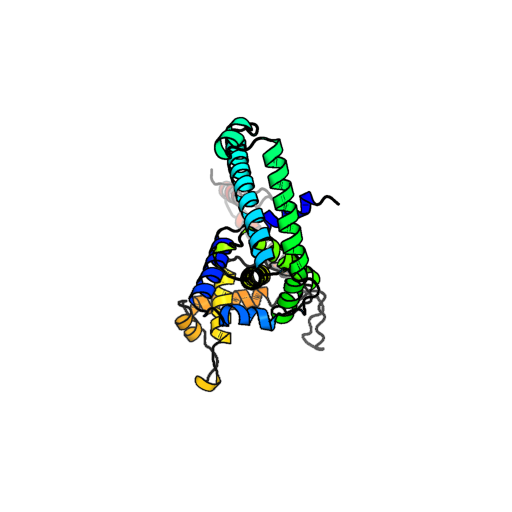57 4.367 16.654 1.00 89.56 125 LEU A N 1
ATOM 997 C CA . LEU A 1 125 ? 4.019 5.116 15.573 1.00 89.56 125 LEU A CA 1
ATOM 998 C C . LEU A 1 125 ? 5.532 4.834 15.447 1.00 89.56 125 LEU A C 1
ATOM 1000 O O . LEU A 1 125 ? 6.002 4.672 14.319 1.00 89.56 125 LEU A O 1
ATOM 1004 N N . PRO A 1 126 ? 6.317 4.685 16.538 1.00 89.00 126 PRO A N 1
ATOM 1005 C CA . PRO A 1 126 ? 7.742 4.367 16.419 1.00 89.00 126 PRO A CA 1
ATOM 1006 C C . PRO A 1 126 ? 8.031 3.040 15.701 1.00 89.00 126 PRO A C 1
ATOM 1008 O O . PRO A 1 126 ? 9.094 2.891 15.094 1.00 89.00 126 PRO A O 1
ATOM 1011 N N . LEU A 1 127 ? 7.084 2.092 15.723 1.00 89.56 127 LEU A N 1
ATOM 1012 C CA . LEU A 1 127 ? 7.190 0.837 14.977 1.00 89.56 127 LEU A CA 1
ATOM 1013 C C . LEU A 1 127 ? 7.281 1.096 13.471 1.00 89.56 127 LEU A C 1
ATOM 1015 O O . LEU A 1 127 ? 8.069 0.443 12.794 1.00 89.56 127 LEU A O 1
ATOM 1019 N N . VAL A 1 128 ? 6.530 2.071 12.948 1.00 90.38 128 VAL A N 1
ATOM 1020 C CA . VAL A 1 128 ? 6.557 2.428 11.521 1.00 90.38 128 VAL A CA 1
ATOM 1021 C C . VAL A 1 128 ? 7.957 2.878 11.122 1.00 90.38 128 VAL A C 1
ATOM 1023 O O . VAL A 1 128 ? 8.523 2.344 10.173 1.00 90.38 128 VAL A O 1
ATOM 1026 N N . HIS A 1 129 ? 8.568 3.772 11.902 1.00 90.75 129 HIS A N 1
ATOM 1027 C CA . HIS A 1 129 ? 9.945 4.213 11.669 1.00 90.75 129 HIS A CA 1
ATOM 1028 C C . HIS A 1 129 ? 10.954 3.057 11.721 1.00 90.75 129 HIS A C 1
ATOM 1030 O O . HIS A 1 129 ? 11.893 3.014 10.927 1.00 90.75 129 HIS A O 1
ATOM 1036 N N . ALA A 1 130 ? 10.790 2.105 12.645 1.00 88.12 130 ALA A N 1
ATOM 1037 C CA . ALA A 1 130 ? 11.647 0.921 12.703 1.00 88.12 130 ALA A CA 1
ATOM 1038 C C . ALA A 1 130 ? 11.487 0.034 11.455 1.00 88.12 130 ALA A C 1
ATOM 1040 O O . ALA A 1 130 ? 12.480 -0.393 10.868 1.00 88.12 130 ALA A O 1
ATOM 1041 N N . VAL A 1 131 ? 10.248 -0.203 11.014 1.00 87.94 131 VAL A N 1
ATOM 1042 C CA . VAL A 1 131 ? 9.958 -1.020 9.827 1.00 87.94 131 VAL A CA 1
ATOM 1043 C C . VAL A 1 131 ? 10.489 -0.368 8.555 1.00 87.94 131 VAL A C 1
ATOM 1045 O O . VAL A 1 131 ? 11.141 -1.052 7.761 1.00 87.94 131 VAL A O 1
ATOM 1048 N N . VAL A 1 132 ? 10.260 0.936 8.376 1.00 88.81 132 VAL A N 1
ATOM 1049 C CA . VAL A 1 132 ? 10.753 1.693 7.218 1.00 88.81 132 VAL A CA 1
ATOM 1050 C C . VAL A 1 132 ? 12.278 1.638 7.160 1.00 88.81 132 VAL A C 1
ATOM 1052 O O . VAL A 1 132 ? 12.808 1.263 6.119 1.00 88.81 132 VAL A O 1
ATOM 1055 N N . ARG A 1 133 ? 12.980 1.901 8.273 1.00 87.44 133 ARG A N 1
ATOM 1056 C CA . ARG A 1 133 ? 14.455 1.899 8.311 1.00 87.44 133 ARG A CA 1
ATOM 1057 C C . ARG A 1 133 ? 15.090 0.563 7.923 1.00 87.44 133 ARG A C 1
ATOM 1059 O O . ARG A 1 133 ? 16.122 0.573 7.264 1.00 87.44 133 ARG A O 1
ATOM 1066 N N . ASN A 1 134 ? 14.498 -0.568 8.309 1.00 82.38 134 ASN A N 1
ATOM 1067 C CA . ASN A 1 134 ? 15.094 -1.874 7.997 1.00 82.38 134 ASN A CA 1
ATOM 1068 C C . ASN A 1 134 ? 14.633 -2.442 6.648 1.00 82.38 134 ASN A C 1
ATOM 1070 O O . ASN A 1 134 ? 15.322 -3.284 6.081 1.00 82.38 134 ASN A O 1
ATOM 1074 N N . THR A 1 135 ? 13.451 -2.051 6.159 1.00 75.75 135 THR A N 1
ATOM 1075 C CA . THR A 1 135 ? 12.838 -2.687 4.976 1.00 75.75 135 THR A CA 1
ATOM 1076 C C . THR A 1 135 ? 13.006 -1.852 3.712 1.00 75.75 135 THR A C 1
ATOM 1078 O O . THR A 1 135 ? 13.079 -2.405 2.617 1.00 75.75 135 THR A O 1
ATOM 1081 N N . CYS A 1 136 ? 13.036 -0.527 3.839 1.00 77.50 136 CYS A N 1
ATOM 1082 C CA . CYS A 1 136 ? 13.045 0.381 2.702 1.00 77.50 136 CYS A CA 1
ATOM 1083 C C . CYS A 1 136 ? 14.365 1.146 2.642 1.00 77.50 136 CYS A C 1
ATOM 1085 O O . CYS A 1 136 ? 14.897 1.579 3.661 1.00 77.50 136 CYS A O 1
ATOM 1087 N N . ARG A 1 137 ? 14.876 1.348 1.426 1.00 74.06 137 ARG A N 1
ATOM 1088 C CA . ARG A 1 137 ? 15.971 2.283 1.169 1.00 74.06 137 ARG A CA 1
ATOM 1089 C C . ARG A 1 137 ? 15.383 3.534 0.516 1.00 74.06 137 ARG A C 1
ATOM 1091 O O . ARG A 1 137 ? 14.768 3.385 -0.542 1.00 74.06 137 ARG A O 1
ATOM 1098 N N . PRO A 1 138 ? 15.515 4.723 1.133 1.00 70.12 138 PRO A N 1
ATOM 1099 C CA . PRO A 1 138 ? 15.122 5.982 0.511 1.00 70.12 138 PRO A CA 1
ATOM 1100 C C . PRO A 1 138 ? 15.810 6.158 -0.841 1.00 70.12 138 PRO A C 1
ATOM 1102 O O . PRO A 1 138 ? 16.950 5.730 -1.026 1.00 70.12 138 PRO A O 1
ATOM 1105 N N . GLY A 1 139 ? 15.107 6.783 -1.777 1.00 69.88 139 GLY A N 1
ATOM 1106 C CA . GLY A 1 139 ? 15.629 7.113 -3.097 1.00 69.88 139 GLY A CA 1
ATOM 1107 C C . GLY A 1 139 ? 15.235 8.535 -3.488 1.00 69.88 139 GLY A C 1
ATOM 1108 O O . GLY A 1 139 ? 14.399 9.138 -2.818 1.00 69.88 139 GLY A O 1
ATOM 1109 N N . PRO A 1 140 ? 15.788 9.074 -4.585 1.00 68.25 140 PRO A N 1
ATOM 1110 C CA . PRO A 1 140 ? 15.550 10.461 -4.993 1.00 68.25 140 PRO A CA 1
ATOM 1111 C C . PRO A 1 140 ? 14.066 10.782 -5.226 1.00 68.25 140 PRO A C 1
ATOM 1113 O O . PRO A 1 140 ? 13.636 11.895 -4.956 1.00 68.25 140 PRO A O 1
ATOM 1116 N N . ALA A 1 141 ? 13.271 9.803 -5.671 1.00 74.12 141 ALA A N 1
ATOM 1117 C CA . ALA A 1 141 ? 11.841 9.976 -5.923 1.00 74.12 141 ALA A CA 1
ATOM 1118 C C . ALA A 1 141 ? 10.935 9.574 -4.741 1.00 74.12 141 ALA A C 1
ATOM 1120 O O . ALA A 1 141 ? 9.735 9.825 -4.783 1.00 74.12 141 ALA A O 1
ATOM 1121 N N . ARG A 1 142 ? 11.473 8.924 -3.699 1.00 83.44 142 ARG A N 1
ATOM 1122 C CA . ARG A 1 142 ? 10.689 8.409 -2.565 1.00 83.44 142 ARG A CA 1
ATOM 1123 C C . ARG A 1 142 ? 11.397 8.747 -1.260 1.00 83.44 142 ARG A C 1
ATOM 1125 O O . ARG A 1 142 ? 12.355 8.064 -0.877 1.00 83.44 142 ARG A O 1
ATOM 1132 N N . THR A 1 143 ? 10.922 9.804 -0.602 1.00 88.31 143 THR A N 1
ATOM 1133 C CA . THR A 1 143 ? 11.521 10.308 0.639 1.00 88.31 143 THR A CA 1
ATOM 1134 C C . THR A 1 143 ? 11.216 9.386 1.821 1.00 88.31 143 THR A C 1
ATOM 1136 O O . THR A 1 143 ? 10.307 8.552 1.777 1.00 88.31 143 THR A O 1
ATOM 1139 N N . TYR A 1 144 ? 12.000 9.506 2.894 1.00 90.06 144 TYR A N 1
ATOM 1140 C CA . TYR A 1 144 ? 11.764 8.734 4.114 1.00 90.06 144 TYR A CA 1
ATOM 1141 C C . TYR A 1 144 ? 10.431 9.119 4.766 1.00 90.06 144 TYR A C 1
ATOM 1143 O O . TYR A 1 144 ? 9.697 8.251 5.238 1.00 90.06 144 TYR A O 1
ATOM 1151 N N . GLU A 1 145 ? 10.096 10.406 4.752 1.00 91.06 145 GLU A N 1
ATOM 1152 C CA . GLU A 1 145 ? 8.849 10.957 5.268 1.00 91.06 145 GLU A CA 1
ATOM 1153 C C . GLU A 1 145 ? 7.647 10.364 4.533 1.00 91.06 145 GLU A C 1
ATOM 1155 O O . GLU A 1 145 ? 6.705 9.915 5.187 1.00 91.06 145 GLU A O 1
ATOM 1160 N N . ASP A 1 146 ? 7.711 10.263 3.202 1.00 90.50 146 ASP A N 1
ATOM 1161 C CA . ASP A 1 146 ? 6.644 9.648 2.409 1.00 90.50 146 ASP A CA 1
ATOM 1162 C C . ASP A 1 146 ? 6.439 8.179 2.785 1.00 90.50 146 ASP A C 1
ATOM 1164 O O . ASP A 1 146 ? 5.311 7.729 2.991 1.00 90.50 146 ASP A O 1
ATOM 1168 N N . MET A 1 147 ? 7.532 7.426 2.946 1.00 89.62 147 MET A N 1
ATOM 1169 C CA . MET A 1 147 ? 7.460 6.033 3.395 1.00 89.62 147 MET A CA 1
ATOM 1170 C C . MET A 1 147 ? 6.842 5.927 4.789 1.00 89.62 147 MET A C 1
ATOM 1172 O O . MET A 1 147 ? 6.033 5.037 5.045 1.00 89.62 147 MET A O 1
ATOM 1176 N N . VAL A 1 148 ? 7.198 6.821 5.711 1.00 91.31 148 VAL A N 1
ATOM 1177 C CA . VAL A 1 148 ? 6.606 6.840 7.054 1.00 91.31 148 VAL A CA 1
ATOM 1178 C C . VAL A 1 148 ? 5.111 7.148 6.985 1.00 91.31 148 VAL A C 1
ATOM 1180 O O . VAL A 1 148 ? 4.338 6.498 7.691 1.00 91.31 148 VAL A O 1
ATOM 1183 N N . GLN A 1 149 ? 4.678 8.078 6.132 1.00 91.88 149 GLN A N 1
ATOM 1184 C CA . GLN A 1 149 ? 3.257 8.384 5.952 1.00 91.88 149 GLN A CA 1
ATOM 1185 C C . GLN A 1 149 ? 2.492 7.184 5.385 1.00 91.88 149 GLN A C 1
ATOM 1187 O O . GLN A 1 149 ? 1.491 6.761 5.966 1.00 91.88 149 GLN A O 1
ATOM 1192 N N . GLU A 1 150 ? 3.001 6.549 4.330 1.00 90.06 150 GLU A N 1
ATOM 1193 C CA . GLU A 1 150 ? 2.398 5.331 3.783 1.00 90.06 150 GLU A CA 1
ATOM 1194 C C . GLU A 1 150 ? 2.369 4.196 4.810 1.00 90.06 150 GLU A C 1
ATOM 1196 O O . GLU A 1 150 ? 1.331 3.574 5.034 1.00 90.06 150 GLU A O 1
ATOM 1201 N N . GLY A 1 151 ? 3.474 3.953 5.512 1.00 91.44 151 GLY A N 1
ATOM 1202 C CA . GLY A 1 151 ? 3.529 2.959 6.580 1.00 91.44 151 GLY A CA 1
ATOM 1203 C C . GLY A 1 151 ? 2.537 3.256 7.712 1.00 91.44 151 GLY A C 1
ATOM 1204 O O . GLY A 1 151 ? 1.938 2.332 8.265 1.00 91.44 151 GLY A O 1
ATOM 1205 N N . SER A 1 152 ? 2.295 4.535 8.011 1.00 92.88 152 SER A N 1
ATOM 1206 C CA . SER A 1 152 ? 1.306 4.968 9.003 1.00 92.88 152 SER A CA 1
ATOM 1207 C C . SER A 1 152 ? -0.124 4.649 8.565 1.00 92.88 152 SER A C 1
ATOM 1209 O O . SER A 1 152 ? -0.932 4.248 9.404 1.00 92.88 152 SER A O 1
ATOM 1211 N N . THR A 1 153 ? -0.436 4.722 7.264 1.00 91.62 153 THR A N 1
ATOM 1212 C CA . THR A 1 153 ? -1.735 4.245 6.748 1.00 91.62 153 THR A CA 1
ATOM 1213 C C . THR A 1 153 ? -1.901 2.733 6.937 1.00 91.62 153 THR A C 1
ATOM 1215 O O . THR A 1 153 ? -2.958 2.276 7.375 1.00 91.62 153 THR A O 1
ATOM 1218 N N . GLY A 1 154 ? -0.831 1.953 6.737 1.00 90.31 154 GLY A N 1
ATOM 1219 C CA . GLY A 1 154 ? -0.821 0.517 7.031 1.00 90.31 154 GLY A CA 1
ATOM 1220 C C . GLY A 1 154 ? -1.034 0.206 8.515 1.00 90.31 154 GLY A C 1
ATOM 1221 O O . GLY A 1 154 ? -1.823 -0.674 8.853 1.00 90.31 154 GLY A O 1
ATOM 1222 N N . LEU A 1 155 ? -0.397 0.963 9.415 1.00 92.81 155 LEU A N 1
ATOM 1223 C CA . LEU A 1 155 ? -0.609 0.844 10.862 1.00 92.81 155 LEU A CA 1
ATOM 1224 C C . LEU A 1 155 ? -2.058 1.175 11.258 1.00 92.81 155 LEU A C 1
ATOM 1226 O O . LEU A 1 155 ? -2.650 0.478 12.084 1.00 92.81 155 LEU A O 1
ATOM 1230 N N . LEU A 1 156 ? -2.635 2.224 10.664 1.00 92.94 156 LEU A N 1
ATOM 1231 C CA . LEU A 1 156 ? -4.021 2.626 10.896 1.00 92.94 156 LEU A CA 1
ATOM 1232 C C . LEU A 1 156 ? -4.989 1.501 10.519 1.00 92.94 156 LEU A C 1
ATOM 1234 O O . LEU A 1 156 ? -5.893 1.189 11.297 1.00 92.94 156 LEU A O 1
ATOM 1238 N N . ARG A 1 157 ? -4.772 0.872 9.355 1.00 90.12 157 ARG A N 1
ATOM 1239 C CA . ARG A 1 157 ? -5.596 -0.248 8.889 1.00 90.12 157 ARG A CA 1
ATOM 1240 C C . ARG A 1 157 ? -5.400 -1.497 9.743 1.00 90.12 157 ARG A C 1
ATOM 1242 O O . ARG A 1 157 ? -6.375 -2.158 10.097 1.00 90.12 157 ARG A O 1
ATOM 1249 N N . ALA A 1 158 ? -4.164 -1.775 10.158 1.00 90.44 158 ALA A N 1
ATOM 1250 C CA . ALA A 1 158 ? -3.877 -2.854 11.095 1.00 90.44 158 ALA A CA 1
ATOM 1251 C C . ALA A 1 158 ? -4.665 -2.693 12.401 1.00 90.44 158 ALA A C 1
ATOM 1253 O O . ALA A 1 158 ? -5.200 -3.673 12.904 1.00 90.44 158 ALA A O 1
ATOM 1254 N N . ALA A 1 159 ? -4.777 -1.473 12.938 1.00 93.19 159 ALA A N 1
ATOM 1255 C CA . ALA A 1 159 ? -5.526 -1.218 14.168 1.00 93.19 159 ALA A CA 1
ATOM 1256 C C . ALA A 1 159 ? -7.020 -1.561 14.037 1.00 93.19 159 ALA A C 1
ATOM 1258 O O . ALA A 1 159 ? -7.602 -2.089 14.978 1.00 93.19 159 ALA A O 1
ATOM 1259 N N . GLU A 1 160 ? -7.637 -1.308 12.880 1.00 91.12 160 GLU A N 1
ATOM 1260 C CA . GLU A 1 160 ? -9.055 -1.621 12.635 1.00 91.12 160 GLU A CA 1
ATOM 1261 C C . GLU A 1 160 ? -9.324 -3.117 12.483 1.00 91.12 160 GLU A C 1
ATOM 1263 O O . GLU A 1 160 ? -10.373 -3.607 12.896 1.00 91.12 160 GLU A O 1
ATOM 1268 N N . LEU A 1 161 ? -8.378 -3.846 11.895 1.00 89.38 161 LEU A N 1
ATOM 1269 C CA . LEU A 1 161 ? -8.514 -5.276 11.611 1.00 89.38 161 LEU A CA 1
ATOM 1270 C C . LEU A 1 161 ? -7.901 -6.165 12.696 1.00 89.38 161 LEU A C 1
ATOM 1272 O O . LEU A 1 161 ? -7.948 -7.391 12.590 1.00 89.38 161 LEU A O 1
ATOM 1276 N N . TYR A 1 162 ? -7.283 -5.565 13.711 1.00 89.94 162 TYR A N 1
ATOM 1277 C CA . TYR A 1 162 ? -6.634 -6.291 14.789 1.00 89.94 162 TYR A CA 1
ATOM 1278 C C . TYR A 1 162 ? -7.667 -6.979 15.680 1.00 89.94 162 TYR A C 1
ATOM 1280 O O . TYR A 1 162 ? -8.540 -6.334 16.264 1.00 89.94 162 TYR A O 1
ATOM 1288 N N . ASP A 1 163 ? -7.529 -8.295 15.808 1.00 88.00 163 ASP A N 1
ATOM 1289 C CA . ASP A 1 163 ? -8.387 -9.125 16.641 1.00 88.00 163 ASP A CA 1
ATOM 1290 C C . ASP A 1 163 ? -7.623 -9.585 17.895 1.00 88.00 163 ASP A C 1
ATOM 1292 O O . ASP A 1 163 ? -6.760 -10.466 17.795 1.00 88.00 163 ASP A O 1
ATOM 1296 N N . PRO A 1 164 ? -7.938 -9.026 19.079 1.00 86.31 164 PRO A N 1
ATOM 1297 C CA . PRO A 1 164 ? -7.244 -9.366 20.317 1.00 86.31 164 PRO A CA 1
ATOM 1298 C C . PRO A 1 164 ? -7.532 -10.794 20.801 1.00 86.31 164 PRO A C 1
ATOM 1300 O O . PRO A 1 164 ? -6.747 -11.343 21.568 1.00 86.31 164 PRO A O 1
ATOM 1303 N N . THR A 1 165 ? -8.615 -11.436 20.345 1.00 85.62 165 THR A N 1
ATOM 1304 C CA . THR A 1 165 ? -8.950 -12.814 20.755 1.00 85.62 165 THR A CA 1
ATOM 1305 C C . THR A 1 165 ? -7.973 -13.846 20.194 1.00 85.62 165 THR A C 1
ATOM 1307 O O . THR A 1 165 ? -7.873 -14.958 20.706 1.00 85.62 165 THR A O 1
ATOM 1310 N N . LYS A 1 166 ? -7.204 -13.470 19.163 1.00 80.94 166 LYS A N 1
ATOM 1311 C CA . LYS A 1 166 ? -6.218 -14.342 18.517 1.00 80.94 166 LYS A CA 1
ATOM 1312 C C . LYS A 1 166 ? -4.916 -14.495 19.314 1.00 80.94 166 LYS A C 1
ATOM 1314 O O . LYS A 1 166 ? -4.058 -15.253 18.874 1.00 80.94 166 LYS A O 1
ATOM 1319 N N . GLY A 1 167 ? -4.744 -13.781 20.432 1.00 80.69 167 GLY A N 1
ATOM 1320 C CA . GLY A 1 167 ? -3.594 -13.915 21.340 1.00 80.69 167 GLY A CA 1
ATOM 1321 C C . GLY A 1 167 ? -2.264 -13.339 20.831 1.00 80.69 167 GLY A C 1
ATOM 1322 O O . GLY A 1 167 ? -1.269 -13.375 21.553 1.00 80.69 167 GLY A O 1
ATOM 1323 N N . LEU A 1 168 ? -2.242 -12.783 19.616 1.00 82.25 168 LEU A N 1
ATOM 1324 C CA . LEU A 1 168 ? -1.067 -12.175 18.988 1.00 82.25 168 LEU A CA 1
ATOM 1325 C C . LEU A 1 168 ? -0.879 -10.731 19.448 1.00 82.25 168 LEU A C 1
ATOM 1327 O O . LEU A 1 168 ? -1.848 -9.987 19.521 1.00 82.25 168 LEU A O 1
ATOM 1331 N N . ARG A 1 169 ? 0.369 -10.304 19.670 1.00 86.38 169 ARG A N 1
ATOM 1332 C CA . ARG A 1 169 ? 0.692 -8.893 19.940 1.00 86.38 169 ARG A CA 1
ATOM 1333 C C . ARG A 1 169 ? 0.326 -8.007 18.753 1.00 86.38 169 ARG A C 1
ATOM 1335 O O . ARG A 1 169 ? 0.555 -8.381 17.597 1.00 86.38 169 ARG A O 1
ATOM 1342 N N . PHE A 1 170 ? -0.147 -6.792 19.034 1.00 87.94 170 PHE A N 1
ATOM 1343 C CA . PHE A 1 170 ? -0.502 -5.841 17.978 1.00 87.94 170 PHE A CA 1
ATOM 1344 C C . PHE A 1 170 ? 0.688 -5.518 17.063 1.00 87.94 170 PHE A C 1
ATOM 1346 O O . PHE A 1 170 ? 0.529 -5.464 15.846 1.00 87.94 170 PHE A O 1
ATOM 1353 N N . SER A 1 171 ? 1.894 -5.377 17.623 1.00 87.00 171 SER A N 1
ATOM 1354 C CA . SER A 1 171 ? 3.113 -5.100 16.854 1.00 87.00 171 SER A CA 1
ATOM 1355 C C . SER A 1 171 ? 3.398 -6.166 15.795 1.00 87.00 171 SER A C 1
ATOM 1357 O O . SER A 1 171 ? 3.690 -5.827 14.651 1.00 87.00 171 SER A O 1
ATOM 1359 N N . THR A 1 172 ? 3.259 -7.448 16.147 1.00 83.75 172 THR A N 1
ATOM 1360 C CA . THR A 1 172 ? 3.490 -8.574 15.229 1.00 83.75 172 THR A CA 1
ATOM 1361 C C . THR A 1 172 ? 2.519 -8.521 14.052 1.00 83.75 172 THR A C 1
ATOM 1363 O O . THR A 1 172 ? 2.918 -8.682 12.898 1.00 83.75 172 THR A O 1
ATOM 1366 N N . TYR A 1 173 ? 1.246 -8.233 14.331 1.00 85.50 173 TYR A N 1
ATOM 1367 C CA . TYR A 1 173 ? 0.230 -8.074 13.295 1.00 85.50 173 TYR A CA 1
ATOM 1368 C C . TYR A 1 173 ? 0.501 -6.844 12.417 1.00 85.50 173 TYR A C 1
ATOM 1370 O O . TYR A 1 173 ? 0.530 -6.949 11.190 1.00 85.50 173 TYR A O 1
ATOM 1378 N N . ALA A 1 174 ? 0.765 -5.691 13.035 1.00 88.56 174 ALA A N 1
ATOM 1379 C CA . ALA A 1 174 ? 0.973 -4.420 12.352 1.00 88.56 174 ALA A CA 1
ATOM 1380 C C . ALA A 1 174 ? 2.154 -4.450 11.372 1.00 88.56 174 ALA A C 1
ATOM 1382 O O . ALA A 1 174 ? 2.051 -3.878 10.290 1.00 88.56 174 ALA A O 1
ATOM 1383 N N . VAL A 1 175 ? 3.245 -5.157 11.687 1.00 87.19 175 VAL A N 1
ATOM 1384 C CA . VAL A 1 175 ? 4.410 -5.272 10.789 1.00 87.19 175 VAL A CA 1
ATOM 1385 C C . VAL A 1 175 ? 4.030 -5.844 9.418 1.00 87.19 175 VAL A C 1
ATOM 1387 O O . VAL A 1 175 ? 4.562 -5.383 8.407 1.00 87.19 175 VAL A O 1
ATOM 1390 N N . VAL A 1 176 ? 3.104 -6.809 9.348 1.00 83.88 176 VAL A N 1
ATOM 1391 C CA . VAL A 1 176 ? 2.649 -7.392 8.069 1.00 83.88 176 VAL A CA 1
ATOM 1392 C C . VAL A 1 176 ? 1.941 -6.338 7.218 1.00 83.88 176 VAL A C 1
ATOM 1394 O O . VAL A 1 176 ? 2.238 -6.207 6.032 1.00 83.88 176 VAL A O 1
ATOM 1397 N N . TRP A 1 177 ? 1.068 -5.543 7.837 1.00 87.06 177 TRP A N 1
ATOM 1398 C CA . TRP A 1 177 ? 0.346 -4.459 7.171 1.00 87.06 177 TRP A CA 1
ATOM 1399 C C . TRP A 1 177 ? 1.271 -3.334 6.726 1.00 87.06 177 TRP A C 1
ATOM 1401 O O . TRP A 1 177 ? 1.188 -2.898 5.581 1.00 87.06 177 TRP A O 1
ATOM 1411 N N . ILE A 1 178 ? 2.194 -2.905 7.591 1.00 88.06 178 ILE A N 1
ATOM 1412 C CA . ILE A 1 178 ? 3.158 -1.849 7.268 1.00 88.06 178 ILE A CA 1
ATOM 1413 C C . ILE A 1 178 ? 4.037 -2.290 6.089 1.00 88.06 178 ILE A C 1
ATOM 1415 O O . ILE A 1 178 ? 4.133 -1.569 5.099 1.00 88.06 178 ILE A O 1
ATOM 1419 N N . LYS A 1 179 ? 4.632 -3.494 6.137 1.00 85.31 179 LYS A N 1
ATOM 1420 C CA . LYS A 1 179 ? 5.453 -4.028 5.031 1.00 85.31 179 LYS A CA 1
ATOM 1421 C C . LYS A 1 179 ? 4.634 -4.194 3.744 1.00 85.31 179 LYS A C 1
ATOM 1423 O O . LYS A 1 179 ? 5.140 -3.905 2.661 1.00 85.31 179 LYS A O 1
ATOM 1428 N N . GLY A 1 180 ? 3.381 -4.634 3.861 1.00 82.75 180 GLY A N 1
ATOM 1429 C CA . GLY A 1 180 ? 2.452 -4.787 2.743 1.00 82.75 180 GLY A CA 1
ATOM 1430 C C . GLY A 1 180 ? 2.167 -3.475 2.017 1.00 82.75 180 GLY A C 1
ATOM 1431 O O . GLY A 1 180 ? 2.359 -3.395 0.805 1.00 82.75 180 GLY A O 1
ATOM 1432 N N . VAL A 1 181 ? 1.778 -2.436 2.762 1.00 85.56 181 VAL A N 1
ATOM 1433 C CA . VAL A 1 181 ? 1.504 -1.102 2.206 1.00 85.56 181 VAL A CA 1
ATOM 1434 C C . VAL A 1 181 ? 2.773 -0.483 1.626 1.00 85.56 181 VAL A C 1
ATOM 1436 O O . VAL A 1 181 ? 2.760 -0.037 0.484 1.00 85.56 181 VAL A O 1
ATOM 1439 N N . LEU A 1 182 ? 3.901 -0.545 2.341 1.00 84.19 182 LEU A N 1
ATOM 1440 C CA . LEU A 1 182 ? 5.180 -0.025 1.844 1.00 84.19 182 LEU A CA 1
ATOM 1441 C C . LEU A 1 182 ? 5.637 -0.697 0.547 1.00 84.19 182 LEU A C 1
ATOM 1443 O O . LEU A 1 182 ? 6.221 -0.028 -0.306 1.00 84.19 182 LEU A O 1
ATOM 1447 N N . GLY A 1 183 ? 5.395 -2.004 0.408 1.00 78.75 183 GLY A N 1
ATOM 1448 C CA . GLY A 1 183 ? 5.703 -2.773 -0.797 1.00 78.75 183 GLY A CA 1
ATOM 1449 C C . GLY A 1 183 ? 4.718 -2.546 -1.944 1.00 78.75 183 GLY A C 1
ATOM 1450 O O . GLY A 1 183 ? 5.062 -2.835 -3.091 1.00 78.75 183 GLY A O 1
ATOM 1451 N N . ASN A 1 184 ? 3.518 -2.033 -1.650 1.00 77.69 184 ASN A N 1
ATOM 1452 C CA . ASN A 1 184 ? 2.529 -1.651 -2.654 1.00 77.69 184 ASN A CA 1
ATOM 1453 C C . ASN A 1 184 ? 2.434 -0.134 -2.895 1.00 77.69 184 ASN A C 1
ATOM 1455 O O . ASN A 1 184 ? 1.597 0.304 -3.682 1.00 77.69 184 ASN A O 1
ATOM 1459 N N . SER A 1 185 ? 3.324 0.641 -2.283 1.00 80.56 185 SER A N 1
ATOM 1460 C CA . SER A 1 185 ? 3.509 2.063 -2.544 1.00 80.56 185 SER A CA 1
ATOM 1461 C C . SER A 1 185 ? 3.584 2.394 -4.034 1.00 80.56 185 SER A C 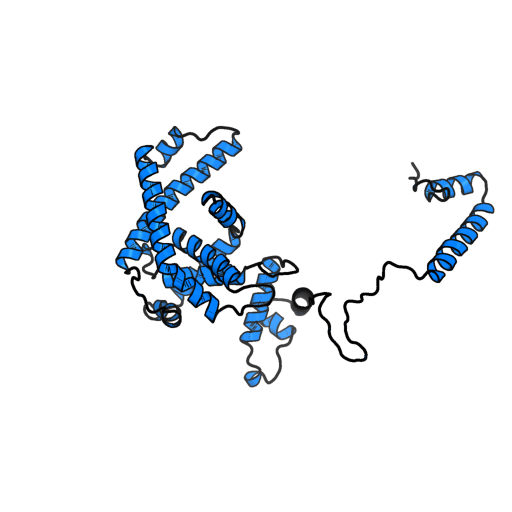1
ATOM 1463 O O . SER A 1 185 ? 4.157 1.633 -4.817 1.00 80.56 185 SER A O 1
ATOM 1465 N N . ARG A 1 186 ? 3.019 3.538 -4.418 1.00 77.88 186 ARG A N 1
ATOM 1466 C CA . ARG A 1 186 ? 3.220 4.167 -5.735 1.00 77.88 186 ARG A CA 1
ATOM 1467 C C . ARG A 1 186 ? 4.011 5.471 -5.641 1.00 77.88 186 ARG A C 1
ATOM 1469 O O . ARG A 1 186 ? 4.244 6.119 -6.656 1.00 77.88 186 ARG A O 1
ATOM 1476 N N . VAL A 1 187 ? 4.400 5.884 -4.435 1.00 78.50 187 VAL A N 1
ATOM 1477 C CA . VAL A 1 187 ? 5.139 7.132 -4.255 1.00 78.50 187 VAL A CA 1
ATOM 1478 C C . VAL A 1 187 ? 6.516 6.996 -4.893 1.00 78.50 187 VAL A C 1
ATOM 1480 O O . VAL A 1 187 ? 7.249 6.042 -4.629 1.00 78.50 187 VAL A O 1
ATOM 1483 N N . GLY A 1 188 ? 6.853 7.963 -5.742 1.00 74.56 188 GLY A N 1
ATOM 1484 C CA . GLY A 1 188 ? 8.114 7.990 -6.471 1.00 74.56 188 GLY A CA 1
ATOM 1485 C C . GLY A 1 188 ? 8.166 7.095 -7.705 1.00 74.56 188 GLY A C 1
ATOM 1486 O O . GLY A 1 188 ? 9.225 6.988 -8.319 1.00 74.56 188 GLY A O 1
ATOM 1487 N N . GLU A 1 189 ? 7.061 6.451 -8.092 1.00 74.62 189 GLU A N 1
ATOM 1488 C CA . GLU A 1 189 ? 6.992 5.753 -9.374 1.00 74.62 189 GLU A CA 1
ATOM 1489 C C . GLU A 1 189 ? 6.741 6.750 -10.508 1.00 74.62 189 GLU A C 1
ATOM 1491 O O . GLU A 1 189 ? 5.696 7.395 -10.549 1.00 74.62 189 GLU A O 1
ATOM 1496 N N . GLY A 1 190 ? 7.678 6.844 -11.457 1.00 78.62 190 GLY A N 1
ATOM 1497 C CA . GLY A 1 190 ? 7.475 7.635 -12.675 1.00 78.62 190 GLY A CA 1
ATOM 1498 C C . GLY A 1 190 ? 6.392 7.036 -13.579 1.00 78.62 190 GLY A C 1
ATOM 1499 O O . GLY A 1 190 ? 5.528 7.749 -14.077 1.00 78.62 190 GLY A O 1
ATOM 1500 N N . ILE A 1 191 ? 6.398 5.708 -13.742 1.00 81.12 191 ILE A N 1
ATOM 1501 C CA . ILE A 1 191 ? 5.364 4.953 -14.460 1.00 81.12 191 ILE A CA 1
ATOM 1502 C C . ILE A 1 191 ? 4.708 3.982 -13.484 1.00 81.12 191 ILE A C 1
ATOM 1504 O O . ILE A 1 191 ? 5.364 3.104 -12.923 1.00 81.12 191 ILE A O 1
ATOM 1508 N N . THR A 1 192 ? 3.395 4.112 -13.306 1.00 83.06 192 THR A N 1
ATOM 1509 C CA . THR A 1 192 ? 2.635 3.224 -12.424 1.00 83.06 192 THR A CA 1
ATOM 1510 C C . THR A 1 192 ? 2.530 1.817 -13.009 1.00 83.06 192 THR A C 1
ATOM 1512 O O . THR A 1 192 ? 2.046 1.618 -14.125 1.00 83.06 192 THR A O 1
ATOM 1515 N N . VAL A 1 193 ? 2.913 0.815 -12.217 1.00 80.25 193 VAL A N 1
ATOM 1516 C CA . VAL A 1 193 ? 2.792 -0.603 -12.583 1.00 80.25 193 VAL A CA 1
ATOM 1517 C C . VAL A 1 193 ? 1.521 -1.202 -11.962 1.00 80.25 193 VAL A C 1
ATOM 1519 O O . VAL A 1 193 ? 1.334 -1.108 -10.745 1.00 80.25 193 VAL A O 1
ATOM 1522 N N . PRO A 1 194 ? 0.646 -1.867 -12.743 1.00 82.44 194 PRO A N 1
ATOM 1523 C CA . PRO A 1 194 ? -0.528 -2.547 -12.198 1.00 82.44 194 PRO A CA 1
ATOM 1524 C C . PRO A 1 194 ? -0.179 -3.631 -11.165 1.00 82.44 194 PRO A C 1
ATOM 1526 O O . PRO A 1 194 ? 0.839 -4.318 -11.274 1.00 82.44 194 PRO A O 1
ATOM 1529 N N . LEU A 1 195 ? -1.077 -3.862 -10.200 1.00 78.31 195 LEU A N 1
ATOM 1530 C CA . LEU A 1 195 ? -0.864 -4.803 -9.089 1.00 78.31 195 LEU A CA 1
ATOM 1531 C C . LEU A 1 195 ? -0.540 -6.236 -9.550 1.00 78.31 195 LEU A C 1
ATOM 1533 O O . LEU A 1 195 ? 0.341 -6.892 -8.985 1.00 78.31 195 LEU A O 1
ATOM 1537 N N . ARG A 1 196 ? -1.234 -6.729 -10.586 1.00 82.62 196 ARG A N 1
ATOM 1538 C CA . ARG A 1 196 ? -1.005 -8.072 -11.150 1.00 82.62 196 ARG A CA 1
ATOM 1539 C C . ARG A 1 196 ? 0.436 -8.232 -11.630 1.00 82.62 196 ARG A C 1
ATOM 1541 O O . ARG A 1 196 ? 1.076 -9.235 -11.322 1.00 82.62 196 ARG A O 1
ATOM 1548 N N . GLU A 1 197 ? 0.952 -7.229 -12.330 1.00 83.31 197 GLU A N 1
ATOM 1549 C CA . GLU A 1 197 ? 2.326 -7.226 -12.831 1.00 83.31 197 GLU A CA 1
ATOM 1550 C C . GLU A 1 197 ? 3.329 -7.101 -11.681 1.00 83.31 197 GLU A C 1
ATOM 1552 O O . GLU A 1 197 ? 4.275 -7.881 -11.602 1.00 83.31 197 GLU A O 1
ATOM 1557 N N . ARG A 1 198 ? 3.063 -6.240 -10.692 1.00 79.25 198 ARG A N 1
ATOM 1558 C CA . ARG A 1 198 ? 3.893 -6.135 -9.480 1.00 79.25 198 ARG A CA 1
ATOM 1559 C C . ARG A 1 198 ? 3.986 -7.450 -8.704 1.00 79.25 198 ARG A C 1
ATOM 1561 O O . ARG A 1 198 ? 5.045 -7.796 -8.183 1.00 79.25 198 ARG A O 1
ATOM 1568 N N . THR A 1 199 ? 2.898 -8.215 -8.655 1.00 80.75 199 THR A N 1
ATOM 1569 C CA . THR A 1 199 ? 2.875 -9.539 -8.018 1.00 80.75 199 THR A CA 1
ATOM 1570 C C . THR A 1 199 ? 3.807 -10.515 -8.734 1.00 80.75 199 THR A C 1
ATOM 1572 O O . THR A 1 199 ? 4.550 -11.238 -8.068 1.00 80.75 199 THR A O 1
ATOM 1575 N N . LYS A 1 200 ? 3.819 -10.513 -10.075 1.00 84.06 200 LYS A N 1
ATOM 1576 C CA . LYS A 1 200 ? 4.761 -11.320 -10.865 1.00 84.06 200 LYS A CA 1
ATOM 1577 C C . LYS A 1 200 ? 6.206 -10.891 -10.614 1.00 84.06 200 LYS A C 1
ATOM 1579 O O . LYS A 1 200 ? 7.038 -11.737 -10.305 1.00 84.06 200 LYS A O 1
ATOM 1584 N N . ILE A 1 201 ? 6.475 -9.585 -10.641 1.00 83.38 201 ILE A N 1
ATOM 1585 C CA . ILE A 1 201 ? 7.805 -9.013 -10.375 1.00 83.38 201 ILE A CA 1
ATOM 1586 C C . ILE A 1 201 ? 8.316 -9.439 -8.995 1.00 83.38 201 ILE A C 1
ATOM 1588 O O . ILE A 1 201 ? 9.450 -9.886 -8.866 1.00 83.38 201 ILE A O 1
ATOM 1592 N N . ASN A 1 202 ? 7.477 -9.357 -7.960 1.00 80.00 202 ASN A N 1
ATOM 1593 C CA . ASN A 1 202 ? 7.857 -9.764 -6.608 1.00 80.00 202 ASN A CA 1
ATOM 1594 C C . ASN A 1 202 ? 8.098 -11.277 -6.485 1.00 80.00 202 ASN A C 1
ATOM 1596 O O . ASN A 1 202 ? 8.973 -11.677 -5.721 1.00 80.00 202 ASN A O 1
ATOM 1600 N N . LYS A 1 203 ? 7.353 -12.120 -7.217 1.00 81.06 203 LYS A N 1
ATOM 1601 C CA . LYS A 1 203 ? 7.615 -13.570 -7.274 1.00 81.06 203 LYS A CA 1
ATOM 1602 C C . LYS A 1 203 ? 8.971 -13.864 -7.911 1.00 81.06 203 LYS A C 1
ATOM 1604 O O . LYS A 1 203 ? 9.753 -14.598 -7.319 1.00 81.06 203 LYS A O 1
ATOM 1609 N N . ILE A 1 204 ? 9.252 -13.245 -9.059 1.00 84.06 204 ILE A N 1
ATOM 1610 C CA . ILE A 1 204 ? 10.540 -13.371 -9.753 1.00 84.06 204 ILE A CA 1
ATOM 1611 C C . ILE A 1 204 ? 11.672 -12.901 -8.837 1.00 84.06 204 ILE A C 1
ATOM 1613 O O . ILE A 1 204 ? 12.628 -13.636 -8.625 1.00 84.06 204 ILE A O 1
ATOM 1617 N N . ARG A 1 205 ? 11.532 -11.725 -8.212 1.00 81.69 205 ARG A N 1
ATOM 1618 C CA . ARG A 1 205 ? 12.554 -11.178 -7.311 1.00 81.69 205 ARG A CA 1
ATOM 1619 C C . ARG A 1 205 ? 12.851 -12.106 -6.136 1.00 81.69 205 ARG A C 1
ATOM 1621 O O . ARG A 1 205 ? 14.012 -12.336 -5.847 1.00 81.69 205 ARG A O 1
ATOM 1628 N N . ARG A 1 206 ? 11.821 -12.661 -5.487 1.00 77.81 206 ARG A N 1
ATOM 1629 C CA . ARG A 1 206 ? 12.004 -13.611 -4.375 1.00 77.81 206 ARG A CA 1
ATOM 1630 C C . ARG A 1 206 ? 12.699 -14.897 -4.807 1.00 77.81 206 ARG A C 1
ATOM 1632 O O . ARG A 1 206 ? 13.479 -15.429 -4.033 1.00 77.81 206 ARG A O 1
ATOM 1639 N N . PHE A 1 207 ? 12.392 -15.397 -6.004 1.00 83.00 207 PHE A N 1
ATOM 1640 C CA . PHE A 1 207 ? 13.059 -16.580 -6.542 1.00 83.00 207 PHE A CA 1
ATOM 1641 C C . PHE A 1 207 ? 14.543 -16.300 -6.799 1.00 83.00 207 PHE A C 1
ATOM 1643 O O . PHE A 1 207 ? 15.384 -17.067 -6.356 1.00 83.00 207 PHE A O 1
ATOM 1650 N N . VAL A 1 208 ? 14.857 -15.161 -7.423 1.00 81.81 208 VAL A N 1
ATOM 1651 C CA . VAL A 1 208 ? 16.241 -14.738 -7.688 1.00 81.81 208 VAL A CA 1
ATOM 1652 C C . VAL A 1 208 ? 17.008 -14.452 -6.390 1.00 81.81 208 VAL A C 1
ATOM 1654 O O . VAL A 1 208 ? 18.139 -14.885 -6.255 1.00 81.81 208 VAL A O 1
ATOM 1657 N N . GLU A 1 209 ? 16.402 -13.777 -5.407 1.00 77.75 209 GLU A N 1
ATOM 1658 C CA . GLU A 1 209 ? 17.016 -13.530 -4.087 1.00 77.75 209 GLU A CA 1
ATOM 1659 C C . GLU A 1 209 ? 17.286 -14.829 -3.303 1.00 77.75 209 GLU A C 1
ATOM 1661 O O . GLU A 1 209 ? 18.152 -14.844 -2.432 1.00 77.75 209 GLU A O 1
ATOM 1666 N N . GLY A 1 210 ? 16.527 -15.895 -3.573 1.00 79.44 210 GLY A N 1
ATOM 1667 C CA . GLY A 1 210 ? 16.730 -17.222 -2.989 1.00 79.44 210 GLY A CA 1
ATOM 1668 C C . GLY A 1 210 ? 17.599 -18.154 -3.836 1.00 79.44 210 GLY A C 1
ATOM 1669 O O . GLY A 1 210 ? 17.831 -19.283 -3.413 1.00 79.44 210 GLY A O 1
ATOM 1670 N N . TRP A 1 211 ? 18.043 -17.716 -5.018 1.00 82.31 211 TRP A N 1
ATOM 1671 C CA . TRP A 1 211 ? 18.911 -18.492 -5.894 1.00 82.31 211 TRP A CA 1
ATOM 1672 C C . TRP A 1 211 ? 20.345 -18.415 -5.378 1.00 82.31 211 TRP A C 1
ATOM 1674 O O . TRP A 1 211 ? 20.924 -17.333 -5.294 1.00 82.31 211 TRP A O 1
ATOM 1684 N N . ASP A 1 212 ? 20.913 -19.564 -5.027 1.00 80.69 212 ASP A N 1
ATOM 1685 C CA . ASP A 1 212 ? 22.296 -19.649 -4.574 1.00 80.69 212 ASP A CA 1
ATOM 1686 C C . ASP A 1 212 ? 23.201 -20.040 -5.746 1.00 80.69 212 ASP A C 1
ATOM 1688 O O . ASP A 1 212 ? 23.312 -21.208 -6.127 1.00 80.69 212 ASP A O 1
ATOM 1692 N N . GLU A 1 213 ? 23.854 -19.037 -6.330 1.00 76.50 213 GLU A N 1
ATOM 1693 C CA . GLU A 1 213 ? 24.764 -19.215 -7.464 1.00 76.50 213 GLU A CA 1
ATOM 1694 C C . GLU A 1 213 ? 25.953 -20.125 -7.129 1.00 76.50 213 GLU A C 1
ATOM 1696 O O . GLU A 1 213 ? 26.484 -20.783 -8.024 1.00 76.50 213 GLU A O 1
ATOM 1701 N N . ALA A 1 214 ? 26.359 -20.211 -5.856 1.00 67.88 214 ALA A N 1
ATOM 1702 C CA . ALA A 1 214 ? 27.467 -21.062 -5.435 1.00 67.88 214 ALA A CA 1
ATOM 1703 C C . ALA A 1 214 ? 27.075 -22.546 -5.384 1.00 67.88 214 ALA A C 1
ATOM 1705 O O . ALA A 1 214 ? 27.918 -23.407 -5.639 1.00 67.88 214 ALA A O 1
ATOM 1706 N N . LEU A 1 215 ? 25.808 -22.848 -5.085 1.00 77.00 215 LEU A N 1
ATOM 1707 C CA . LEU A 1 215 ? 25.276 -24.215 -5.111 1.00 77.00 215 LEU A CA 1
ATOM 1708 C C . LEU A 1 215 ? 24.954 -24.675 -6.536 1.00 77.00 215 LEU A C 1
ATOM 1710 O O . LEU A 1 215 ? 25.204 -25.826 -6.884 1.00 77.00 215 LEU A O 1
ATOM 1714 N N . GLU A 1 216 ? 24.425 -23.773 -7.360 1.00 76.75 216 GLU A N 1
ATOM 1715 C CA . GLU A 1 216 ? 23.981 -24.074 -8.728 1.00 76.75 216 GLU A CA 1
ATOM 1716 C C . GLU A 1 216 ? 25.104 -23.928 -9.772 1.00 76.75 216 GLU A C 1
ATOM 1718 O O . GLU A 1 216 ? 24.976 -24.389 -10.908 1.00 76.75 216 GLU A O 1
ATOM 1723 N N . GLY A 1 217 ? 26.215 -23.276 -9.412 1.00 79.31 217 GLY A N 1
ATOM 1724 C CA . GLY A 1 217 ? 27.382 -23.069 -10.274 1.00 79.31 217 GLY A CA 1
ATOM 1725 C C . GLY A 1 217 ? 27.140 -22.133 -11.465 1.00 79.31 217 GLY A C 1
ATOM 1726 O O . GLY A 1 217 ? 27.963 -22.093 -12.382 1.00 79.31 217 GLY A O 1
ATOM 1727 N N . ARG A 1 218 ? 26.011 -21.410 -11.488 1.00 81.50 218 ARG A N 1
ATOM 1728 C CA . ARG A 1 218 ? 25.623 -20.482 -12.562 1.00 81.50 218 ARG A CA 1
ATOM 1729 C C . ARG A 1 218 ? 24.601 -19.438 -12.109 1.00 81.50 218 ARG A C 1
ATOM 1731 O O . ARG A 1 218 ? 23.857 -19.646 -11.148 1.00 81.50 218 ARG A O 1
ATOM 1738 N N . GLU A 1 219 ? 24.512 -18.360 -12.884 1.00 79.00 219 GLU A N 1
ATOM 1739 C CA . GLU A 1 219 ? 23.485 -17.327 -12.729 1.00 79.00 219 GLU A CA 1
ATOM 1740 C C . GLU A 1 219 ? 22.077 -17.852 -13.063 1.00 79.00 219 GLU A C 1
ATOM 1742 O O . GLU A 1 219 ? 21.884 -18.777 -13.864 1.00 79.00 219 GLU A O 1
ATOM 1747 N N . CYS A 1 220 ? 21.074 -17.219 -12.453 1.00 81.56 220 CYS A N 1
ATOM 1748 C CA . CYS A 1 220 ? 19.669 -17.575 -12.607 1.00 81.56 220 CYS A CA 1
ATOM 1749 C C . CYS A 1 220 ? 19.142 -17.226 -14.015 1.00 81.56 220 CYS A C 1
ATOM 1751 O O . CYS A 1 220 ? 19.028 -16.055 -14.387 1.00 81.56 220 CYS A O 1
ATOM 1753 N N . GLY A 1 221 ? 18.779 -18.240 -14.807 1.00 83.88 221 GLY A N 1
ATOM 1754 C CA . GLY A 1 221 ? 18.237 -18.060 -16.152 1.00 83.88 221 GLY A CA 1
ATOM 1755 C C . GLY A 1 221 ? 16.722 -17.827 -16.172 1.00 83.88 221 GLY A C 1
ATOM 1756 O O . GLY A 1 221 ? 15.991 -18.209 -15.260 1.00 83.88 221 GLY A O 1
ATOM 1757 N N . SER A 1 222 ? 16.197 -17.272 -17.275 1.00 83.94 222 SER A N 1
ATOM 1758 C CA . SER A 1 222 ? 14.737 -17.090 -17.445 1.00 83.94 222 SER A CA 1
ATOM 1759 C C . SER A 1 222 ? 13.960 -18.417 -17.426 1.00 83.94 222 SER A C 1
ATOM 1761 O O . SER A 1 222 ? 12.805 -18.444 -17.005 1.00 83.94 222 SER A O 1
ATOM 1763 N N . SER A 1 223 ? 14.594 -19.519 -17.848 1.00 86.56 223 SER A N 1
ATOM 1764 C CA . SER A 1 223 ? 14.016 -20.868 -17.775 1.00 86.56 223 SER A CA 1
ATOM 1765 C C . SER A 1 223 ? 13.858 -21.347 -16.328 1.00 86.56 223 SER A C 1
ATOM 1767 O O . SER A 1 223 ? 12.808 -21.876 -15.965 1.00 86.56 223 SER A O 1
ATOM 1769 N N . ASP A 1 224 ? 14.864 -21.109 -15.486 1.00 86.19 224 ASP A N 1
ATOM 1770 C CA . ASP A 1 224 ? 14.870 -21.542 -14.083 1.00 86.19 224 ASP A CA 1
ATOM 1771 C C . ASP A 1 224 ? 13.823 -20.779 -13.284 1.00 86.19 224 ASP A C 1
ATOM 1773 O O . ASP A 1 224 ? 12.992 -21.380 -12.601 1.00 86.19 224 ASP A O 1
ATOM 1777 N N . ILE A 1 225 ? 13.783 -19.458 -13.482 1.00 85.88 225 ILE A N 1
ATOM 1778 C CA . ILE A 1 225 ? 12.754 -18.583 -12.918 1.00 85.88 225 ILE A CA 1
ATOM 1779 C C . ILE A 1 225 ? 11.365 -19.063 -13.339 1.00 85.88 225 ILE A C 1
ATOM 1781 O O . ILE A 1 225 ? 10.461 -19.132 -12.505 1.00 85.88 225 ILE A O 1
ATOM 1785 N N . GLY A 1 226 ? 11.179 -19.411 -14.615 1.00 88.50 226 GLY A N 1
ATOM 1786 C CA . GLY A 1 226 ? 9.913 -19.939 -15.117 1.00 88.50 226 GLY A CA 1
ATOM 1787 C C . GLY A 1 226 ? 9.484 -21.205 -14.374 1.00 88.50 226 GLY A C 1
ATOM 1788 O O . GLY A 1 226 ? 8.377 -21.259 -13.833 1.00 88.50 226 GLY A O 1
ATOM 1789 N N . SER A 1 227 ? 10.396 -22.174 -14.252 1.00 87.06 227 SER A N 1
ATOM 1790 C CA . SER A 1 227 ? 10.143 -23.438 -13.550 1.00 87.06 227 SER A CA 1
ATOM 1791 C C . SER A 1 227 ? 9.811 -23.243 -12.064 1.00 87.06 227 SER A C 1
ATOM 1793 O O . SER A 1 227 ? 8.861 -23.843 -11.563 1.00 87.06 227 SER A O 1
ATOM 1795 N N . GLY A 1 228 ? 10.513 -22.340 -11.372 1.00 84.06 228 GLY A N 1
ATOM 1796 C CA . GLY A 1 228 ? 10.300 -22.071 -9.951 1.00 84.06 228 GLY A CA 1
ATOM 1797 C C . GLY A 1 228 ? 9.082 -21.200 -9.638 1.00 84.06 228 GLY A C 1
ATOM 1798 O O . GLY A 1 228 ? 8.519 -21.279 -8.546 1.00 84.06 228 GLY A O 1
ATOM 1799 N N . THR A 1 229 ? 8.645 -20.363 -10.582 1.00 84.94 229 THR A N 1
ATOM 1800 C CA . THR A 1 229 ? 7.511 -19.440 -10.383 1.00 84.94 229 THR A CA 1
ATOM 1801 C C . THR A 1 229 ? 6.206 -19.907 -11.033 1.00 84.94 229 THR A C 1
ATOM 1803 O O . THR A 1 229 ? 5.155 -19.314 -10.759 1.00 84.94 229 THR A O 1
ATOM 1806 N N . GLY A 1 230 ? 6.256 -20.963 -11.855 1.00 89.44 230 GLY A N 1
ATOM 1807 C CA . GLY A 1 230 ? 5.126 -21.470 -12.637 1.00 89.44 230 GLY A CA 1
ATOM 1808 C C . GLY A 1 230 ? 4.772 -20.587 -13.837 1.00 89.44 230 GLY A C 1
ATOM 1809 O O . GLY A 1 230 ? 3.605 -20.515 -14.214 1.00 89.44 230 GLY A O 1
ATOM 1810 N N . MET A 1 231 ? 5.750 -19.866 -14.390 1.00 89.81 231 MET A N 1
ATOM 1811 C CA . MET A 1 231 ? 5.594 -18.982 -15.553 1.00 89.81 231 MET A CA 1
ATOM 1812 C C . MET A 1 231 ? 6.357 -19.545 -16.751 1.00 89.81 231 MET A C 1
ATOM 1814 O O . MET A 1 231 ? 7.338 -20.270 -16.591 1.00 89.81 231 MET A O 1
ATOM 1818 N N . THR A 1 232 ? 5.955 -19.187 -17.968 1.00 93.56 232 THR A N 1
ATOM 1819 C CA . THR A 1 232 ? 6.760 -19.531 -19.150 1.00 93.56 232 THR A CA 1
ATOM 1820 C C . THR A 1 232 ? 8.016 -18.655 -19.225 1.00 93.56 232 THR A C 1
ATOM 1822 O O . THR A 1 232 ? 8.007 -17.499 -18.796 1.00 93.56 232 THR A O 1
ATOM 1825 N N . ALA A 1 233 ? 9.105 -19.164 -19.811 1.00 90.88 233 ALA A N 1
ATOM 1826 C CA . ALA A 1 233 ? 10.341 -18.386 -19.965 1.00 90.88 233 ALA A CA 1
ATOM 1827 C C . ALA A 1 233 ? 10.114 -17.079 -20.757 1.00 90.88 233 ALA A C 1
ATOM 1829 O O . ALA A 1 233 ? 10.673 -16.041 -20.412 1.00 90.88 233 ALA A O 1
ATOM 1830 N N . SER A 1 234 ? 9.233 -17.110 -21.766 1.00 92.12 234 SER A N 1
ATOM 1831 C CA . SER A 1 234 ? 8.847 -15.927 -22.551 1.00 92.12 234 SER A CA 1
ATOM 1832 C C . SER A 1 234 ? 8.133 -14.870 -21.700 1.00 92.12 234 SER A C 1
ATOM 1834 O O . SER A 1 234 ? 8.458 -13.683 -21.781 1.00 92.12 234 SER A O 1
ATOM 1836 N N . GLU A 1 235 ? 7.211 -15.286 -20.827 1.00 90.69 235 GLU A N 1
ATOM 1837 C CA . GLU A 1 235 ? 6.541 -14.375 -19.895 1.00 90.69 235 GLU A CA 1
ATOM 1838 C C . GLU A 1 235 ? 7.523 -13.760 -18.896 1.00 90.69 235 GLU A C 1
ATOM 1840 O O . GLU A 1 235 ? 7.442 -12.560 -18.631 1.00 90.69 235 GLU A O 1
ATOM 1845 N N . VAL A 1 236 ? 8.474 -14.542 -18.373 1.00 89.62 236 VAL A N 1
ATOM 1846 C CA . VAL A 1 236 ? 9.521 -14.033 -17.473 1.00 89.62 236 VAL A CA 1
ATOM 1847 C C . VAL A 1 236 ? 10.349 -12.955 -18.170 1.00 89.62 236 VAL A C 1
ATOM 1849 O O . VAL A 1 236 ? 10.526 -11.869 -17.615 1.00 89.62 236 VAL A O 1
ATOM 1852 N N . SER A 1 237 ? 10.806 -13.208 -19.400 1.00 88.50 237 SER A N 1
ATOM 1853 C CA . SER A 1 237 ? 11.566 -12.222 -20.175 1.00 88.50 237 SER A CA 1
ATOM 1854 C C . SER A 1 237 ? 10.751 -10.955 -20.454 1.00 88.50 237 SER A C 1
ATOM 1856 O O . SER A 1 237 ? 11.278 -9.852 -20.312 1.00 88.50 237 SER A O 1
ATOM 1858 N N . SER A 1 238 ? 9.458 -11.086 -20.775 1.00 89.62 238 SER A N 1
ATOM 1859 C CA . SER A 1 238 ? 8.563 -9.939 -20.982 1.00 89.62 238 SER A CA 1
ATOM 1860 C C . SER A 1 238 ? 8.402 -9.095 -19.712 1.00 89.62 238 SER A C 1
ATOM 1862 O O . SER A 1 238 ? 8.564 -7.873 -19.749 1.00 89.62 238 SER A O 1
ATOM 1864 N N . VAL A 1 239 ? 8.152 -9.734 -18.563 1.00 86.00 239 VAL A N 1
ATOM 1865 C CA . VAL A 1 239 ? 8.023 -9.040 -17.270 1.00 86.00 239 VAL A CA 1
ATOM 1866 C C . VAL A 1 239 ? 9.329 -8.333 -16.903 1.00 86.00 239 VAL A C 1
ATOM 1868 O O . VAL A 1 239 ? 9.302 -7.167 -16.507 1.00 86.00 239 VAL A O 1
ATOM 1871 N N . MET A 1 240 ? 10.475 -8.993 -17.079 1.00 84.44 240 MET A N 1
ATOM 1872 C CA . MET A 1 240 ? 11.792 -8.400 -16.823 1.00 84.44 240 MET A CA 1
ATOM 1873 C C . MET A 1 240 ? 12.103 -7.226 -17.762 1.00 84.44 240 MET A C 1
ATOM 1875 O O . MET A 1 240 ? 12.691 -6.236 -17.321 1.00 84.44 240 MET A O 1
ATOM 1879 N N . GLY A 1 241 ? 11.666 -7.289 -19.024 1.00 84.06 241 GLY A N 1
ATOM 1880 C CA . GLY A 1 241 ? 11.739 -6.171 -19.970 1.00 84.06 241 GLY A CA 1
ATOM 1881 C C . GLY A 1 241 ? 10.989 -4.940 -19.461 1.00 84.06 241 GLY A C 1
ATOM 1882 O O . GLY A 1 241 ? 11.575 -3.867 -19.331 1.00 84.06 241 GLY A O 1
ATOM 1883 N N . ARG A 1 242 ? 9.736 -5.117 -19.027 1.00 82.75 242 ARG A N 1
ATOM 1884 C CA . ARG A 1 242 ? 8.919 -4.032 -18.449 1.00 82.75 242 ARG A CA 1
ATOM 1885 C C . ARG A 1 242 ? 9.523 -3.453 -17.166 1.00 82.75 242 ARG A C 1
ATOM 1887 O O . ARG A 1 242 ? 9.439 -2.251 -16.920 1.00 82.75 242 ARG A O 1
ATOM 1894 N N . VAL A 1 243 ? 10.144 -4.286 -16.326 1.00 80.94 243 VAL A N 1
ATOM 1895 C CA . VAL A 1 243 ? 10.875 -3.810 -15.134 1.00 80.94 243 VAL A CA 1
ATOM 1896 C C . VAL A 1 243 ? 12.049 -2.921 -15.533 1.00 80.94 243 VAL A C 1
ATOM 1898 O O . VAL A 1 243 ? 12.286 -1.900 -14.891 1.00 80.94 243 VAL A O 1
ATOM 1901 N N . ARG A 1 244 ? 12.780 -3.290 -16.589 1.00 80.38 244 ARG A N 1
ATOM 1902 C CA . ARG A 1 244 ? 13.904 -2.499 -17.099 1.00 80.38 244 ARG A CA 1
ATOM 1903 C C . ARG A 1 244 ? 13.438 -1.153 -17.647 1.00 80.38 244 ARG A C 1
ATOM 1905 O O . ARG A 1 244 ? 14.054 -0.147 -17.326 1.00 80.38 244 ARG A O 1
ATOM 1912 N N . GLU A 1 245 ? 12.342 -1.127 -18.398 1.00 79.00 245 GLU A N 1
ATOM 1913 C CA . GLU A 1 245 ? 11.749 0.112 -18.921 1.00 79.00 245 GLU A CA 1
ATOM 1914 C C . GLU A 1 245 ? 11.286 1.048 -17.798 1.00 79.00 245 GLU A C 1
ATOM 1916 O O . GLU A 1 245 ? 11.553 2.245 -17.829 1.00 79.00 245 GLU A O 1
ATOM 1921 N N . THR A 1 246 ? 10.639 0.501 -16.767 1.00 73.75 246 THR A N 1
ATOM 1922 C CA . THR A 1 246 ? 10.112 1.298 -15.646 1.00 73.75 246 THR A CA 1
ATOM 1923 C C . THR A 1 246 ? 11.198 1.792 -14.689 1.00 73.75 246 THR A C 1
ATOM 1925 O O . THR A 1 246 ? 11.120 2.920 -14.213 1.00 73.75 246 THR A O 1
ATOM 1928 N N . LYS A 1 247 ? 12.227 0.983 -14.400 1.00 70.25 247 LYS A N 1
ATOM 1929 C CA . LYS A 1 247 ? 13.343 1.377 -13.517 1.00 70.25 247 LYS A CA 1
ATOM 1930 C C . LYS A 1 247 ? 14.475 2.114 -14.231 1.00 70.25 247 LYS A C 1
ATOM 1932 O O . LYS A 1 247 ? 15.273 2.759 -13.563 1.00 70.25 247 LYS A O 1
ATOM 1937 N N . GLY A 1 248 ? 14.566 1.995 -15.552 1.00 67.00 248 GLY A N 1
ATOM 1938 C CA . GLY A 1 248 ? 15.584 2.641 -16.380 1.00 67.00 248 GLY A CA 1
ATOM 1939 C C . GLY A 1 248 ? 15.280 4.099 -16.720 1.00 67.00 248 GLY A C 1
ATOM 1940 O O . GLY A 1 248 ? 15.988 4.684 -17.532 1.00 67.00 248 GLY A O 1
ATOM 1941 N N . MET A 1 249 ? 14.229 4.682 -16.136 1.00 73.38 249 MET A N 1
ATOM 1942 C CA . MET A 1 249 ? 13.898 6.090 -16.324 1.00 73.38 249 MET A CA 1
ATOM 1943 C C . MET A 1 249 ? 14.992 6.973 -15.720 1.00 73.38 249 MET A C 1
ATOM 1945 O O . MET A 1 249 ? 15.314 6.866 -14.536 1.00 73.38 249 MET A O 1
ATOM 1949 N N . LEU A 1 250 ? 15.531 7.871 -16.537 1.00 76.44 250 LEU A N 1
ATOM 1950 C CA . LEU A 1 250 ? 16.474 8.902 -16.124 1.00 76.44 250 LEU A CA 1
ATOM 1951 C C . LEU A 1 250 ? 15.812 10.271 -16.274 1.00 76.44 250 LEU A C 1
ATOM 1953 O O . LEU A 1 250 ? 14.938 10.456 -17.121 1.00 76.44 250 LEU A O 1
ATOM 1957 N N . SER A 1 251 ? 16.223 11.227 -15.440 1.00 78.06 251 SER A N 1
ATOM 1958 C CA . SER A 1 251 ? 15.814 12.621 -15.627 1.00 78.06 251 SER A CA 1
ATOM 1959 C C . SER A 1 251 ? 16.391 13.153 -16.939 1.00 78.06 251 SER A C 1
ATOM 1961 O O . SER A 1 251 ? 17.538 12.852 -17.262 1.00 78.06 251 SER A O 1
ATOM 1963 N N . LEU A 1 252 ? 15.639 13.977 -17.671 1.00 80.12 252 LEU A N 1
ATOM 1964 C CA . LEU A 1 252 ? 16.184 14.697 -18.828 1.00 80.12 252 LEU A CA 1
ATOM 1965 C C . LEU A 1 252 ? 17.263 15.706 -18.414 1.00 80.12 252 LEU A C 1
ATOM 1967 O O . LEU A 1 252 ? 18.192 15.948 -19.175 1.00 80.12 252 LEU A O 1
ATOM 1971 N N . ASP A 1 253 ? 17.191 16.214 -17.183 1.00 80.19 253 ASP A N 1
ATOM 1972 C CA . ASP A 1 253 ? 18.216 17.088 -16.601 1.00 80.19 253 ASP A CA 1
ATOM 1973 C C . ASP A 1 253 ? 19.461 16.315 -16.142 1.00 80.19 253 ASP A C 1
ATOM 1975 O O . ASP A 1 253 ? 20.432 16.905 -15.665 1.00 80.19 253 ASP A O 1
ATOM 1979 N N . TYR A 1 254 ? 19.441 14.980 -16.221 1.00 80.44 254 TYR A N 1
ATOM 1980 C CA . TYR A 1 254 ? 20.603 14.177 -15.880 1.00 80.44 254 TYR A CA 1
ATOM 1981 C C . TYR A 1 254 ? 21.693 14.404 -16.925 1.00 80.44 254 TYR A C 1
ATOM 1983 O O . TYR A 1 254 ? 21.545 14.024 -18.082 1.00 80.44 254 TYR A O 1
ATOM 1991 N N . VAL A 1 255 ? 22.807 15.002 -16.512 1.00 76.94 255 VAL A N 1
ATOM 1992 C CA . VAL A 1 255 ? 23.979 15.158 -17.371 1.00 76.94 255 VAL A CA 1
ATOM 1993 C C . VAL A 1 255 ? 24.931 14.002 -17.102 1.00 76.94 255 VAL A C 1
ATOM 1995 O O . VAL A 1 255 ? 25.440 13.842 -15.994 1.00 76.94 255 VAL A O 1
ATOM 1998 N N . HIS A 1 256 ? 25.178 13.198 -18.128 1.00 76.62 256 HIS A N 1
ATOM 1999 C CA . HIS A 1 256 ? 26.165 12.131 -18.108 1.00 76.62 256 HIS A CA 1
ATOM 2000 C C . HIS A 1 256 ? 27.298 12.510 -19.055 1.00 76.62 256 HIS A C 1
ATOM 2002 O O . HIS A 1 256 ? 27.168 12.313 -20.259 1.00 76.62 256 HIS A O 1
ATOM 2008 N N . ASP A 1 257 ? 28.393 13.069 -18.545 1.00 72.94 257 ASP A N 1
ATOM 2009 C CA . ASP A 1 257 ? 29.514 13.492 -19.385 1.00 72.94 257 ASP A CA 1
ATOM 2010 C C . ASP A 1 257 ? 30.507 12.338 -19.603 1.00 72.94 257 ASP A C 1
ATOM 2012 O O . ASP A 1 257 ? 31.214 11.917 -18.689 1.00 72.94 257 ASP A O 1
ATOM 2016 N N . LEU A 1 258 ? 30.536 11.796 -20.824 1.00 67.50 258 LEU A N 1
ATOM 2017 C CA . LEU A 1 258 ? 31.541 10.822 -21.280 1.00 67.50 258 LEU A CA 1
ATOM 2018 C C . LEU A 1 258 ? 32.472 11.409 -22.352 1.00 67.50 258 LEU A C 1
ATOM 2020 O O . LEU A 1 258 ? 33.175 10.661 -23.034 1.00 67.50 258 LEU A O 1
ATOM 2024 N N . GLY A 1 259 ? 32.460 12.728 -22.572 1.00 70.75 259 GLY A N 1
ATOM 2025 C CA . GLY A 1 259 ? 33.165 13.379 -23.679 1.00 70.75 259 GLY A CA 1
ATOM 2026 C C . GLY A 1 259 ? 32.552 13.076 -25.057 1.00 70.75 259 GLY A C 1
ATOM 2027 O O . GLY A 1 259 ? 32.081 13.983 -25.735 1.00 70.75 259 GLY A O 1
ATOM 2028 N N . LYS A 1 260 ? 32.511 11.803 -25.483 1.00 58.81 260 LYS A N 1
ATOM 2029 C CA . LYS A 1 260 ? 31.792 11.329 -26.682 1.00 58.81 260 LYS A CA 1
ATOM 2030 C C . LYS A 1 260 ? 30.746 10.289 -26.280 1.00 58.81 260 LYS A C 1
ATOM 2032 O O . LYS A 1 260 ? 31.098 9.212 -25.815 1.00 58.81 260 LYS A O 1
ATOM 2037 N N . GLY A 1 261 ? 29.466 10.600 -26.484 1.00 62.59 261 GLY A N 1
ATOM 2038 C CA . GLY A 1 261 ? 28.350 9.709 -26.125 1.00 62.59 261 GLY A CA 1
ATOM 2039 C C . GLY A 1 261 ? 27.745 9.972 -24.744 1.00 62.59 261 GLY A C 1
ATOM 2040 O O . GLY A 1 261 ? 26.992 9.145 -24.238 1.00 62.59 261 GLY A O 1
ATOM 2041 N N . GLY A 1 262 ? 28.071 11.115 -24.139 1.00 68.88 262 GLY A N 1
ATOM 2042 C CA . GLY A 1 262 ? 27.364 11.602 -22.965 1.00 68.88 262 GLY A CA 1
ATOM 2043 C C . GLY A 1 262 ? 25.927 12.029 -23.276 1.00 68.88 262 GLY A C 1
ATOM 2044 O O . GLY A 1 262 ? 25.631 12.444 -24.396 1.00 68.88 262 GLY A O 1
ATOM 2045 N N . PHE A 1 263 ? 25.038 11.940 -22.289 1.00 76.31 263 PHE A N 1
ATOM 2046 C CA . PHE A 1 263 ? 23.683 12.485 -22.380 1.00 76.31 263 PHE A CA 1
ATOM 2047 C C . PHE A 1 263 ? 23.676 13.879 -21.749 1.00 76.31 263 PHE A C 1
ATOM 2049 O O . PHE A 1 263 ? 24.080 14.039 -20.601 1.00 76.31 263 PHE A O 1
ATOM 2056 N N . ASN A 1 264 ? 23.254 14.890 -22.503 1.00 71.50 264 ASN A N 1
ATOM 2057 C CA . ASN A 1 264 ? 23.233 16.295 -22.082 1.00 71.50 264 ASN A CA 1
ATOM 2058 C C . ASN A 1 264 ? 21.811 16.886 -22.096 1.00 71.50 264 ASN A C 1
ATOM 2060 O O . ASN A 1 264 ? 21.648 18.090 -22.272 1.00 71.50 264 ASN A O 1
ATOM 2064 N N . GLY A 1 265 ? 20.787 16.034 -21.994 1.00 71.44 265 GLY A N 1
ATOM 2065 C CA . GLY A 1 265 ? 19.384 16.441 -22.091 1.00 71.44 265 GLY A CA 1
ATOM 2066 C C . GLY A 1 265 ? 18.868 16.639 -23.520 1.00 71.44 265 GLY A C 1
ATOM 2067 O O . GLY A 1 265 ? 17.667 16.824 -23.707 1.00 71.44 265 GLY A O 1
ATOM 2068 N N . ALA A 1 266 ? 19.721 16.553 -24.548 1.00 73.69 266 ALA A N 1
ATOM 2069 C CA . ALA A 1 266 ? 19.275 16.627 -25.935 1.00 73.69 266 ALA A CA 1
ATOM 2070 C C . ALA A 1 266 ? 18.646 15.299 -26.384 1.00 73.69 266 ALA A C 1
ATOM 2072 O O . ALA A 1 266 ? 19.280 14.242 -26.349 1.00 73.69 266 ALA A O 1
ATOM 2073 N N . CYS A 1 267 ? 17.401 15.364 -26.851 1.00 72.00 267 CYS A N 1
ATOM 2074 C CA . CYS A 1 267 ? 16.711 14.254 -27.501 1.00 72.00 267 CYS A CA 1
ATOM 2075 C C . CYS A 1 267 ? 16.480 14.599 -28.972 1.00 72.00 267 CYS A C 1
ATOM 2077 O O . CYS A 1 267 ? 16.083 15.716 -29.295 1.00 72.00 267 CYS A O 1
ATOM 2079 N N . LEU A 1 268 ? 16.707 13.633 -29.863 1.00 77.88 268 LEU A N 1
ATOM 2080 C CA . LEU A 1 268 ? 16.306 13.771 -31.260 1.00 77.88 268 LEU A CA 1
ATOM 2081 C C . LEU A 1 268 ? 14.785 13.665 -31.341 1.00 77.88 268 LEU A C 1
ATOM 2083 O O . LEU A 1 268 ? 14.214 12.644 -30.945 1.00 77.88 268 LEU A O 1
ATOM 2087 N N . ASP A 1 269 ? 14.143 14.695 -31.879 1.00 81.06 269 ASP A N 1
ATOM 2088 C CA . ASP A 1 269 ? 12.734 14.616 -32.227 1.00 81.06 269 ASP A CA 1
ATOM 2089 C C . ASP A 1 269 ? 12.580 13.801 -33.515 1.00 81.06 269 ASP A C 1
ATOM 2091 O O . ASP A 1 269 ? 12.912 14.253 -34.606 1.00 81.06 269 ASP A O 1
ATOM 2095 N N . LYS A 1 270 ? 12.084 12.568 -33.381 1.00 78.06 270 LYS A N 1
ATOM 2096 C CA . LYS A 1 270 ? 11.839 11.671 -34.520 1.00 78.06 270 LYS A CA 1
ATOM 2097 C C . LYS A 1 270 ? 10.587 12.042 -35.318 1.00 78.06 270 LYS A C 1
ATOM 2099 O O . LYS A 1 270 ? 10.341 11.431 -36.353 1.00 78.06 270 LYS A O 1
ATOM 2104 N N . SER A 1 271 ? 9.767 12.969 -34.819 1.00 74.00 271 SER A N 1
ATOM 2105 C CA . SER A 1 271 ? 8.595 13.470 -35.539 1.00 74.00 271 SER A CA 1
ATOM 2106 C C . SER A 1 271 ? 8.953 14.579 -36.525 1.00 74.00 271 SER A C 1
ATOM 2108 O O . SER A 1 271 ? 8.235 14.772 -37.507 1.00 74.00 271 SER A O 1
ATOM 2110 N N . MET A 1 272 ? 10.083 15.261 -36.314 1.00 72.44 272 MET A N 1
ATOM 2111 C CA . MET A 1 272 ? 10.602 16.223 -37.274 1.00 72.44 272 MET A CA 1
ATOM 2112 C C . MET A 1 272 ? 11.170 15.484 -38.479 1.00 72.44 272 MET A C 1
ATOM 2114 O O . MET A 1 272 ? 12.132 14.724 -38.376 1.00 72.44 272 MET A O 1
ATOM 2118 N N . TRP A 1 273 ? 10.558 15.716 -39.634 1.00 67.56 273 TRP A N 1
ATOM 2119 C CA . TRP A 1 273 ? 11.152 15.328 -40.904 1.00 67.56 273 TRP A CA 1
ATOM 2120 C C . TRP A 1 273 ? 12.296 16.288 -41.195 1.00 67.56 273 TRP A C 1
ATOM 2122 O O . TRP A 1 273 ? 12.209 17.475 -40.874 1.00 67.56 273 TRP A O 1
ATOM 2132 N N . ALA A 1 274 ? 13.365 15.791 -41.808 1.00 73.75 274 ALA A N 1
ATOM 2133 C CA . ALA A 1 274 ? 14.383 16.694 -42.311 1.00 73.75 274 ALA A CA 1
ATOM 2134 C C . ALA A 1 274 ? 13.768 17.584 -43.406 1.00 73.75 274 ALA A C 1
ATOM 2136 O O . ALA A 1 274 ? 12.983 17.103 -44.228 1.00 73.75 274 ALA A O 1
ATOM 2137 N N . ASP A 1 275 ? 14.136 18.867 -43.446 1.00 70.00 275 ASP A N 1
ATOM 2138 C CA . ASP A 1 275 ? 13.567 19.834 -44.400 1.00 70.00 275 ASP A CA 1
ATOM 2139 C C . ASP A 1 275 ? 13.667 19.354 -45.862 1.00 70.00 275 ASP A C 1
ATOM 2141 O O . ASP A 1 275 ? 12.758 19.578 -46.665 1.00 70.00 275 ASP A O 1
ATOM 2145 N N . TYR A 1 276 ? 14.741 18.628 -46.202 1.00 68.44 276 TYR A N 1
ATOM 2146 C CA . TYR A 1 276 ? 14.919 18.037 -47.532 1.00 68.44 276 TYR A CA 1
ATOM 2147 C C . TYR A 1 276 ? 13.936 16.884 -47.803 1.00 68.44 276 TYR A C 1
ATOM 2149 O O . TYR A 1 276 ? 13.397 16.797 -48.904 1.00 68.44 276 TYR A O 1
ATOM 2157 N N . GLU A 1 277 ? 13.637 16.042 -46.806 1.00 68.25 277 GLU A N 1
ATOM 2158 C CA . GLU A 1 277 ? 12.673 14.942 -46.943 1.00 68.25 277 GLU A CA 1
ATOM 2159 C C . GLU A 1 277 ? 11.258 15.483 -47.113 1.00 68.25 277 GLU A C 1
ATOM 2161 O O . GLU A 1 277 ? 10.497 14.964 -47.923 1.00 68.25 277 GLU A O 1
ATOM 2166 N N . MET A 1 278 ? 10.907 16.567 -46.419 1.00 67.50 278 MET A N 1
ATOM 2167 C CA . MET A 1 278 ? 9.608 17.212 -46.592 1.00 67.50 278 MET A CA 1
ATOM 2168 C C . MET A 1 278 ? 9.448 17.785 -48.008 1.00 67.50 278 MET A C 1
ATOM 2170 O O . MET A 1 278 ? 8.439 17.530 -48.669 1.00 67.50 278 MET A O 1
ATOM 2174 N N . GLY A 1 279 ? 10.450 18.520 -48.503 1.00 66.94 279 GLY A N 1
ATOM 2175 C CA . GLY A 1 279 ? 10.418 19.115 -49.842 1.00 66.94 279 GLY A CA 1
ATOM 2176 C C . GLY A 1 279 ? 10.390 18.075 -50.965 1.00 66.94 279 GLY A C 1
ATOM 2177 O O . GLY A 1 279 ? 9.587 18.181 -51.894 1.00 66.94 279 GLY A O 1
ATOM 2178 N N . GLU A 1 280 ? 11.224 17.041 -50.863 1.00 67.19 280 GLU A N 1
ATOM 2179 C CA . GLU A 1 280 ? 11.339 16.007 -51.890 1.00 67.19 280 GLU A CA 1
ATOM 2180 C C . GLU A 1 280 ? 10.171 15.015 -51.827 1.00 67.19 280 GLU A C 1
ATOM 2182 O O . GLU A 1 280 ? 9.514 14.753 -52.832 1.00 67.19 280 GLU A O 1
ATOM 2187 N N . VAL A 1 281 ? 9.838 14.493 -50.644 1.00 67.50 281 VAL A N 1
ATOM 2188 C CA . VAL A 1 281 ? 8.811 13.454 -50.511 1.00 67.50 281 VAL A CA 1
ATOM 2189 C C . VAL A 1 281 ? 7.413 14.033 -50.659 1.00 67.50 281 VAL A C 1
ATOM 2191 O O . VAL A 1 281 ? 6.595 13.418 -51.335 1.00 67.50 281 VAL A O 1
ATOM 2194 N N . VAL A 1 282 ? 7.102 15.182 -50.060 1.00 71.31 282 VAL A N 1
ATOM 2195 C CA . VAL A 1 282 ? 5.740 15.736 -50.140 1.00 71.31 282 VAL A CA 1
ATOM 2196 C C . VAL A 1 282 ? 5.551 16.524 -51.429 1.00 71.31 282 VAL A C 1
ATOM 2198 O O . VAL A 1 282 ? 4.546 16.327 -52.108 1.00 71.31 282 VAL A O 1
ATOM 2201 N N . GLY A 1 283 ? 6.524 17.356 -51.813 1.00 75.12 283 GLY A N 1
ATOM 2202 C CA . GLY A 1 283 ? 6.448 18.174 -53.026 1.00 75.12 283 GLY A CA 1
ATOM 2203 C C . GLY A 1 283 ? 6.438 17.337 -54.304 1.00 75.12 283 GLY A C 1
ATOM 2204 O O . GLY A 1 283 ? 5.470 17.386 -55.067 1.00 75.12 283 GLY A O 1
ATOM 2205 N N . VAL A 1 284 ? 7.462 16.499 -54.508 1.00 78.50 284 VAL A N 1
ATOM 2206 C CA . VAL A 1 284 ? 7.591 15.709 -55.746 1.00 78.50 284 VAL A CA 1
ATOM 2207 C C . VAL A 1 284 ? 6.475 14.676 -55.853 1.00 78.50 284 VAL A C 1
ATOM 2209 O O . VAL A 1 284 ? 5.889 14.526 -56.925 1.00 78.50 284 VAL A O 1
ATOM 2212 N N . LYS A 1 285 ? 6.109 13.986 -54.761 1.00 80.44 285 LYS A N 1
ATOM 2213 C CA . LYS A 1 285 ? 4.981 13.040 -54.818 1.00 80.44 285 LYS A CA 1
ATOM 2214 C C . LYS A 1 285 ? 3.666 13.756 -55.098 1.00 80.44 285 LYS A C 1
ATOM 2216 O O . LYS A 1 285 ? 2.884 13.239 -55.890 1.00 80.44 285 LYS A O 1
ATOM 2221 N N . ALA A 1 286 ? 3.421 14.931 -54.514 1.00 80.44 286 ALA A N 1
ATOM 2222 C CA . ALA A 1 286 ? 2.216 15.699 -54.813 1.00 80.44 286 ALA A CA 1
ATOM 2223 C C . ALA A 1 286 ? 2.162 16.125 -56.288 1.00 80.44 286 ALA A C 1
ATOM 2225 O O . ALA A 1 286 ? 1.103 16.033 -56.906 1.00 80.44 286 ALA A O 1
ATOM 2226 N N . ASP A 1 287 ? 3.289 16.522 -56.879 1.00 82.31 287 ASP A N 1
ATOM 2227 C CA . ASP A 1 287 ? 3.361 16.898 -58.295 1.00 82.31 287 ASP A CA 1
ATOM 2228 C C . ASP A 1 287 ? 3.180 15.703 -59.233 1.00 82.31 287 ASP A C 1
ATOM 2230 O O . ASP A 1 287 ? 2.422 15.786 -60.204 1.00 82.31 287 ASP A O 1
ATOM 2234 N N . VAL A 1 288 ? 3.784 14.557 -58.910 1.00 84.62 288 VAL A N 1
ATOM 2235 C CA . VAL A 1 288 ? 3.568 13.302 -59.644 1.00 84.62 288 VAL A CA 1
ATOM 2236 C C . VAL A 1 288 ? 2.100 12.881 -59.564 1.00 84.62 288 VAL A C 1
ATOM 2238 O O . VAL A 1 288 ? 1.498 12.560 -60.589 1.00 84.62 288 VAL A O 1
ATOM 2241 N N . VAL A 1 289 ? 1.490 12.934 -58.377 1.00 85.69 289 VAL A N 1
ATOM 2242 C CA . VAL A 1 289 ? 0.065 12.625 -58.190 1.00 85.69 289 VAL A CA 1
ATOM 2243 C C . VAL A 1 289 ? -0.804 13.595 -58.993 1.00 85.69 289 VAL A C 1
ATOM 2245 O O . VAL A 1 289 ? -1.685 13.144 -59.723 1.00 85.69 289 VAL A O 1
ATOM 2248 N N . ARG A 1 290 ? -0.527 14.905 -58.954 1.00 83.25 290 ARG A N 1
ATOM 2249 C CA . ARG A 1 290 ? -1.237 15.913 -59.763 1.00 83.25 290 ARG A CA 1
ATOM 2250 C C . ARG A 1 290 ? -1.137 15.629 -61.263 1.00 83.25 290 ARG A C 1
ATOM 2252 O O . ARG A 1 290 ? -2.146 15.730 -61.965 1.00 83.25 290 ARG A O 1
ATOM 2259 N N . MET A 1 291 ? 0.042 15.241 -61.749 1.00 85.62 291 MET A N 1
ATOM 2260 C CA . MET A 1 291 ? 0.264 14.889 -63.154 1.00 85.62 291 MET A CA 1
ATOM 2261 C C . MET A 1 291 ? -0.521 13.634 -63.558 1.00 85.62 291 MET A C 1
ATOM 2263 O O . MET A 1 291 ? -1.183 13.634 -64.596 1.00 85.62 291 MET A O 1
ATOM 2267 N N . LEU A 1 292 ? -0.479 12.573 -62.746 1.00 88.06 292 LEU A N 1
ATOM 2268 C CA . LEU A 1 292 ? -1.200 11.324 -63.011 1.00 88.06 292 LEU A CA 1
ATOM 2269 C C . LEU A 1 292 ? -2.716 11.539 -62.993 1.00 88.06 292 LEU A C 1
ATOM 2271 O O . LEU A 1 292 ? -3.409 11.132 -63.923 1.00 88.06 292 LEU A O 1
ATOM 2275 N N . VAL A 1 293 ? -3.219 12.265 -61.992 1.00 87.44 293 VAL A N 1
ATOM 2276 C CA . VAL A 1 293 ? -4.636 12.641 -61.874 1.00 87.44 293 VAL A CA 1
ATOM 2277 C C . VAL A 1 293 ? -5.074 13.562 -63.021 1.00 87.44 293 VAL A C 1
ATOM 2279 O O . VAL A 1 293 ? -6.251 13.598 -63.370 1.00 87.44 293 VAL A O 1
ATOM 2282 N N . GLY A 1 294 ? -4.151 14.301 -63.643 1.00 85.44 294 GLY A N 1
ATOM 2283 C CA . GLY A 1 294 ? -4.417 15.110 -64.835 1.00 85.44 294 GLY A CA 1
ATOM 2284 C C . GLY A 1 294 ? -4.587 14.343 -66.138 1.00 85.44 294 GLY A C 1
ATOM 2285 O O . GLY A 1 294 ? -5.125 14.910 -67.083 1.00 85.44 294 GLY A O 1
ATOM 2286 N N . ARG A 1 295 ? -4.181 13.071 -66.196 1.00 89.31 295 ARG A N 1
ATOM 2287 C CA . ARG A 1 295 ? -4.385 12.209 -67.372 1.00 89.31 295 ARG A CA 1
ATOM 2288 C C . ARG A 1 295 ? -5.696 11.424 -67.338 1.00 89.31 295 ARG A C 1
ATOM 2290 O O . ARG A 1 295 ? -6.027 10.769 -68.321 1.00 89.31 295 ARG A O 1
ATOM 2297 N N . LEU A 1 296 ? -6.410 11.462 -66.216 1.00 89.75 296 LEU A N 1
ATOM 2298 C CA . LEU A 1 296 ? -7.683 10.770 -66.042 1.00 89.75 296 LEU A CA 1
ATOM 2299 C C . LEU A 1 296 ? -8.830 11.544 -66.689 1.00 89.75 296 LEU A C 1
ATOM 2301 O O . LEU A 1 296 ? -8.749 12.759 -66.885 1.00 89.75 296 LEU A O 1
ATOM 2305 N N . THR A 1 297 ? -9.926 10.847 -66.983 1.00 92.81 297 THR A N 1
ATOM 2306 C CA . THR A 1 297 ? -11.149 11.511 -67.447 1.00 92.81 297 THR A CA 1
ATOM 2307 C C . THR A 1 297 ? -11.735 12.394 -66.342 1.00 92.81 297 THR A C 1
ATOM 2309 O O . THR A 1 297 ? -11.515 12.159 -65.153 1.00 92.81 297 THR A O 1
ATOM 2312 N N . GLU A 1 298 ? -12.525 13.404 -66.711 1.00 88.06 298 GLU A N 1
ATOM 2313 C CA . GLU A 1 298 ? -13.091 14.369 -65.752 1.00 88.06 298 GLU A CA 1
ATOM 2314 C C . GLU A 1 298 ? -13.878 13.690 -64.614 1.00 88.06 298 GLU A C 1
ATOM 2316 O O . GLU A 1 298 ? -13.808 14.106 -63.456 1.00 88.06 298 GLU A O 1
ATOM 2321 N N . ARG A 1 299 ? -14.583 12.592 -64.918 1.00 89.38 299 ARG A N 1
ATOM 2322 C CA . ARG A 1 299 ? -15.335 11.824 -63.918 1.00 89.38 299 ARG A CA 1
ATOM 2323 C C . ARG A 1 299 ? -14.412 11.062 -62.964 1.00 89.38 299 ARG A C 1
ATOM 2325 O O . ARG A 1 299 ? -14.632 11.104 -61.758 1.00 89.38 299 ARG A O 1
ATOM 2332 N N . GLU A 1 300 ? -13.383 10.396 -63.479 1.00 89.62 300 GLU A N 1
ATOM 2333 C CA . GLU A 1 300 ? -12.417 9.630 -62.675 1.00 89.62 300 GLU A CA 1
ATOM 2334 C C . GLU A 1 300 ? -11.570 10.545 -61.788 1.00 89.62 300 GLU A C 1
ATOM 2336 O O . GLU A 1 300 ? -11.424 10.292 -60.592 1.00 89.62 300 GLU A O 1
ATOM 2341 N N . ARG A 1 301 ? -11.081 11.657 -62.349 1.00 89.75 301 ARG A N 1
ATOM 2342 C CA . ARG A 1 301 ? -10.357 12.696 -61.612 1.00 89.75 301 ARG A CA 1
ATOM 2343 C C . ARG A 1 301 ? -11.184 13.208 -60.439 1.00 89.75 301 ARG A C 1
ATOM 2345 O O . ARG A 1 301 ? -10.679 13.266 -59.322 1.00 89.75 301 ARG A O 1
ATOM 2352 N N . ARG A 1 302 ? -12.456 13.546 -60.670 1.00 86.38 302 ARG A N 1
ATOM 2353 C CA . ARG A 1 302 ? -13.344 14.069 -59.625 1.00 86.38 302 ARG A CA 1
ATOM 2354 C C . ARG A 1 302 ? -13.578 13.060 -58.502 1.00 86.38 302 ARG A C 1
ATOM 2356 O O . ARG A 1 302 ? -13.559 13.446 -57.338 1.00 86.38 302 ARG A O 1
ATOM 2363 N N . VAL A 1 303 ? -13.747 11.779 -58.833 1.00 88.38 303 VAL A N 1
ATOM 2364 C CA . VAL A 1 303 ? -13.894 10.711 -57.830 1.00 88.38 303 VAL A CA 1
ATOM 2365 C C . VAL A 1 303 ? -12.626 10.570 -56.989 1.00 88.38 303 VAL A C 1
ATOM 2367 O O . VAL A 1 303 ? -12.725 10.529 -55.768 1.00 88.38 303 VAL A O 1
ATOM 2370 N N . ILE A 1 304 ? -11.440 10.555 -57.604 1.00 88.44 304 ILE A N 1
ATOM 2371 C CA . ILE A 1 304 ? -10.169 10.424 -56.871 1.00 88.44 304 ILE A CA 1
ATOM 2372 C C . ILE A 1 304 ? -9.899 11.646 -55.989 1.00 88.44 304 ILE A C 1
ATOM 2374 O O . ILE A 1 304 ? -9.523 11.486 -54.830 1.00 88.44 304 ILE A O 1
ATOM 2378 N N . VAL A 1 305 ? -10.125 12.856 -56.508 1.00 87.81 305 VAL A N 1
ATOM 2379 C CA . VAL A 1 305 ? -9.930 14.098 -55.748 1.00 87.81 305 VAL A CA 1
ATOM 2380 C C . VAL A 1 305 ? -10.842 14.137 -54.524 1.00 87.81 305 VAL A C 1
ATOM 2382 O O . VAL A 1 305 ? -10.354 14.404 -53.433 1.00 87.81 305 VAL A O 1
ATOM 2385 N N . LEU A 1 306 ? -12.128 13.797 -54.672 1.00 87.56 306 LEU A N 1
ATOM 2386 C CA . LEU A 1 306 ? -13.080 13.786 -53.557 1.00 87.56 306 LEU A CA 1
ATOM 2387 C C . LEU A 1 306 ? -12.845 12.628 -52.580 1.00 87.56 306 LEU A C 1
ATOM 2389 O O . LEU A 1 306 ? -13.032 12.800 -51.379 1.00 87.56 306 LEU A O 1
ATOM 2393 N N . ARG A 1 307 ? -12.436 11.451 -53.070 1.00 87.06 307 ARG A N 1
ATOM 2394 C CA . ARG A 1 307 ? -12.165 10.276 -52.232 1.00 87.06 307 ARG A CA 1
ATOM 2395 C C . ARG A 1 307 ? -10.989 10.518 -51.293 1.00 87.06 307 ARG A C 1
ATOM 2397 O O . ARG A 1 307 ? -11.101 10.206 -50.114 1.00 87.06 307 ARG A O 1
ATOM 2404 N N . TYR A 1 308 ? -9.897 11.071 -51.817 1.00 86.94 308 TYR A N 1
ATOM 2405 C CA . TYR A 1 308 ? -8.642 11.266 -51.084 1.00 86.94 308 TYR A CA 1
ATOM 2406 C C . TYR A 1 308 ? -8.410 12.709 -50.617 1.00 86.94 308 TYR A C 1
ATOM 2408 O O . TYR A 1 308 ? -7.350 13.003 -50.076 1.00 86.94 308 TYR A O 1
ATOM 2416 N N . GLY A 1 309 ? -9.360 13.621 -50.845 1.00 85.94 309 GLY A N 1
ATOM 2417 C CA . GLY A 1 309 ? -9.248 14.999 -50.364 1.00 85.94 309 GLY A CA 1
ATOM 2418 C C . GLY A 1 309 ? -8.119 15.813 -51.009 1.00 85.94 309 GLY A C 1
ATOM 2419 O O . GLY A 1 309 ? -7.508 16.670 -50.374 1.00 85.94 309 GLY A O 1
ATOM 2420 N N . LEU A 1 310 ? -7.784 15.532 -52.273 1.00 84.94 310 LEU A N 1
ATOM 2421 C CA . LEU A 1 310 ? -6.609 16.121 -52.942 1.00 84.94 310 LEU A CA 1
ATOM 2422 C C . LEU A 1 310 ? -6.751 17.625 -53.244 1.00 84.94 310 LEU A C 1
ATOM 2424 O O . LEU A 1 310 ? -5.775 18.272 -53.621 1.00 84.94 310 LEU A O 1
ATOM 2428 N N . ASP A 1 311 ? -7.956 18.174 -53.106 1.00 81.75 311 ASP A N 1
ATOM 2429 C CA . ASP A 1 311 ? -8.283 19.598 -53.217 1.00 81.75 311 ASP A CA 1
ATOM 2430 C C . ASP A 1 311 ? -8.209 20.341 -51.870 1.00 81.75 311 ASP A C 1
ATOM 2432 O O . ASP A 1 311 ? -8.565 21.516 -51.789 1.00 81.75 311 ASP A O 1
ATOM 2436 N N . GLY A 1 312 ? -7.742 19.669 -50.813 1.00 78.69 312 GLY A N 1
ATOM 2437 C CA . GLY A 1 312 ? -7.739 20.194 -49.448 1.00 78.69 312 GLY A CA 1
ATOM 2438 C C . GLY A 1 312 ? -9.063 19.975 -48.709 1.00 78.69 312 GLY A C 1
ATOM 2439 O O . GLY A 1 312 ? -9.184 20.374 -47.551 1.00 78.69 312 GLY A O 1
ATOM 2440 N N . GLY A 1 313 ? -10.049 19.333 -49.346 1.00 75.75 313 GLY A N 1
ATOM 2441 C CA . GLY A 1 313 ? -11.177 18.732 -48.643 1.00 75.75 313 GLY A CA 1
ATOM 2442 C C . GLY A 1 313 ? -10.738 17.498 -47.848 1.00 75.75 313 GLY A C 1
ATOM 2443 O O . GLY A 1 313 ? -9.723 16.885 -48.149 1.00 75.75 313 GLY A O 1
ATOM 2444 N N . GLY A 1 314 ? -11.486 17.114 -46.813 1.00 81.56 314 GLY A N 1
ATOM 2445 C CA . GLY A 1 314 ? -11.270 15.822 -46.151 1.00 81.56 314 GLY A CA 1
ATOM 2446 C C . GLY A 1 314 ? -11.657 14.642 -47.052 1.00 81.56 314 GLY A C 1
ATOM 2447 O O . GLY A 1 314 ? -12.428 14.805 -48.003 1.00 81.56 314 GLY A O 1
ATOM 2448 N N . GLU A 1 315 ? -11.150 13.452 -46.731 1.00 88.75 315 GLU A N 1
ATOM 2449 C CA . GLU A 1 315 ? -11.503 12.207 -47.424 1.00 88.75 315 GLU A CA 1
ATOM 2450 C C . GLU A 1 315 ? -13.015 11.930 -47.354 1.00 88.75 315 GLU A C 1
ATOM 2452 O O . GLU A 1 315 ? -13.655 12.166 -46.324 1.00 88.75 315 GLU A O 1
ATOM 2457 N N . ARG A 1 316 ? -13.599 11.407 -48.442 1.00 87.69 316 ARG A N 1
ATOM 2458 C CA . ARG A 1 316 ? -15.034 11.068 -48.511 1.00 87.69 316 ARG A CA 1
ATOM 2459 C C . ARG A 1 316 ? -15.277 9.573 -48.695 1.00 87.69 316 ARG A C 1
ATOM 2461 O O . ARG A 1 316 ? -14.546 8.877 -49.407 1.00 87.69 316 ARG A O 1
ATOM 2468 N N . SER A 1 317 ? -16.337 9.066 -48.065 1.00 84.94 317 SER A N 1
ATOM 2469 C CA . SER A 1 317 ? -16.866 7.719 -48.309 1.00 84.94 317 SER A CA 1
ATOM 2470 C C . SER A 1 317 ? -17.361 7.564 -49.755 1.00 84.94 317 SER A C 1
ATOM 2472 O O . SER A 1 317 ? -17.512 8.549 -50.472 1.00 84.94 317 SER A O 1
ATOM 2474 N N . LEU A 1 318 ? -17.545 6.320 -50.211 1.00 80.62 318 LEU A N 1
ATOM 2475 C CA . LEU A 1 318 ? -18.111 6.043 -51.541 1.00 80.62 318 LEU A CA 1
ATOM 2476 C C . LEU A 1 318 ? -19.635 6.256 -51.591 1.00 80.62 318 LEU A C 1
ATOM 2478 O O . LEU A 1 318 ? -20.183 6.344 -52.688 1.00 80.62 318 LEU A O 1
ATOM 2482 N N . ASP A 1 319 ? -20.262 6.326 -50.415 1.00 71.50 319 ASP A N 1
ATOM 2483 C CA . ASP A 1 319 ? -21.676 6.639 -50.194 1.00 71.50 319 ASP A CA 1
ATOM 2484 C C . ASP A 1 319 ? -21.934 8.151 -50.188 1.00 71.50 319 ASP A C 1
ATOM 2486 O O . ASP A 1 319 ? -21.080 8.887 -49.626 1.00 71.50 319 ASP A O 1
#

Foldseek 3Di:
DDPVVVVVVLCPPPPPVVLVVVLVVVLVVVVVVDDPVVLCVVVVLLDPPADDAQDLVLLQVLLVLQQQLLVLVVLQVVQVVVQVVVVHDRDPVVSCVVSVDDPVRNVVSNVSNVVSLCVQLVSCLSSQVSLCVVQHDDDPQRHSVNLSVQLSSLLSVLSNPDDSVSVRDSSSSSSSSSNSSSLVDPGSFPDDDDPVLSVLVVLLVVVQVPDDCVVVVDHDALPNSCVSSVHDSVVSVVSVVVVCVRVVDDDLCDWADPVPPTRRSDDDDPVDDDPVCCCCVVVVVLVVVVVVLVVDDPVVSVCVCQQPVNVVRHHDDPD

InterPro domains:
  IPR000943 RNA polymerase sigma-70 [PR00046] (146-159)
  IPR000943 RNA polymerase sigma-70 [PR00046] (170-178)
  IPR000943 RNA polymerase sigma-70 [PR00046] (296-308)
  IPR007627 RNA polymerase sigma-70 region 2 [PF04542] (120-181)
  IPR013324 RNA polymerase sigma factor, region 3/4-like [SSF88659] (286-318)
  IPR013325 RNA polymerase sigma factor, region 2 [SSF88946] (48-180)
  IPR014284 RNA polymerase sigma-70-like domain [TIGR02937] (116-309)
  IPR050239 Sigma-70 factor family, RNA polymerase initiation factors [PTHR30603] (48-318)

Sequence (319 aa):
MDVGGILDIANNVYADPVVEDLLRRQAESRRRNLSEGELELDGSKFEVRRRGGVTKEEEERLGREIQEGVKVMKVKEELDKEALAAGGQFDWSEFKARTGMNRSSIRKAVMRYRRAKNTLVTRNLPLVHAVVRNTCRPGPARTYEDMVQEGSTGLLRAAELYDPTKGLRFSTYAVVWIKGVLGNSRVGEGITVPLRERTKINKIRRFVEGWDEALEGRECGSSDIGSGTGMTASEVSSVMGRVRETKGMLSLDYVHDLGKGGFNGACLDKSMWADYEMGEVVGVKADVVRMLVGRLTERERRVIVLRYGLDGGGERSLD

Solvent-accessible surface area (backbone atoms only — not comparable to full-atom values): 18460 Å² total; per-residue (Å²): 132,69,73,65,61,60,55,58,52,59,55,70,76,72,68,48,68,67,60,53,51,50,52,50,50,49,53,52,47,50,56,75,74,38,55,86,75,52,57,48,53,78,39,58,83,47,61,68,85,67,85,80,59,76,50,72,70,53,48,38,53,35,25,50,44,24,46,56,27,49,54,57,51,47,56,48,52,53,45,48,49,53,18,58,74,68,76,53,72,76,58,67,67,59,52,26,67,77,67,73,47,54,74,70,54,48,53,50,42,51,51,48,17,53,51,30,46,49,53,58,44,64,64,46,47,67,48,35,56,43,50,45,66,77,74,51,78,72,49,98,58,30,51,62,68,56,50,40,52,47,16,45,53,18,38,54,52,31,56,66,71,43,60,47,88,73,75,60,58,66,66,50,56,24,52,52,34,21,54,50,39,56,72,64,57,66,75,53,52,90,59,86,74,56,71,74,59,52,53,53,52,53,52,52,49,55,52,58,74,67,56,56,42,85,82,69,73,47,82,91,45,49,60,55,52,10,69,78,69,78,45,54,39,68,58,45,51,52,54,52,49,53,51,48,61,57,69,65,67,71,62,60,86,49,69,43,86,59,92,74,87,41,47,75,54,81,72,85,65,84,83,63,70,54,72,65,54,48,52,51,56,52,48,50,49,50,49,52,49,52,54,58,48,65,74,45,54,76,69,57,31,51,52,52,33,47,40,65,14,73,82,77,49,69,66,43,72,98,117

Organism: NCBI:txid2557542